Protein AF-A0A804JMV9-F1 (afdb_monomer)

InterPro domains:
  IPR009060 UBA-like superfamily [SSF46934] (1-31)
  IPR015940 Ubiquitin-associated domain [PS50030] (1-29)
  IPR039749 NEDD8 ultimate buster 1 [PTHR12948] (1-202)

Secondary structure (DSSP, 8-state):
----HHHHHHHHHHTTT-HHHHHHHHHHHHHHHHHHHHHHHHHHHHHHS-HHHHHHHHHHTTT-HHHHHHHHH-HHHHHHHHHHHHHHHHHHHHTT--HHHHHHHHHH-SSHHHHHHHHHHHTTS-------------------------------------HHHHHHHHHH--S-TTGGG---HHHHHHHHHHHHHHHHHHHTT-

Foldseek 3Di:
DPDDPVLLVVLCVVVVNDPPSSVVVSVVVVVVVVVVVVVVLVVVCVVPHDPVLLVVLCVVVVNPNVSSVVQVVDPVSSCVSVCLLVVLLVVVVVVVQDSVLLSVLVVVDVDSVSSVVSSVVVVPPDDDDDDDDDDDDDDDDDDDDDDPPDPCPCPPPPPDDDPVVVVVVVVVPPDDPCVVVPPPVVVVVVVVVVVVVVVVVVVVVD

Organism: Musa acuminata subsp. malaccensis (NCBI:txid214687)

pLDDT: mean 72.35, std 16.47, range [31.55, 94.81]

Sequence (206 aa):
MGYKENAAKRALRMTGQDVQPAVHFLVEEQARKILRKQENIQRQAEIFFDRDLAAQALRVNENEVKKALDLLTNPERNCALLDSSGADIEELVSLWYNRSSVVDAVRRSCNKDDALKLLAGANSEDSQHAIINQPKDDQGPSAALANEDKMDLGGEHKYERDEAVEDELAKELTGDPLADYDAEVMKEGEAIAKYLALLDSKANAT

Radius of gyration: 31.55 Å; Cα contacts (8 Å, |Δi|>4): 77; chains: 1; bounding box: 91×48×82 Å

Structure (mmCIF, N/CA/C/O backbone):
data_AF-A0A804JMV9-F1
#
_entry.id   AF-A0A804JMV9-F1
#
loop_
_atom_site.group_PDB
_atom_site.id
_atom_site.type_symbol
_atom_site.label_atom_id
_atom_site.label_alt_id
_atom_site.label_comp_id
_atom_site.label_asym_id
_atom_site.label_entity_id
_atom_site.label_seq_id
_atom_site.pdbx_PDB_ins_code
_atom_site.Cartn_x
_atom_site.Cartn_y
_atom_site.Cartn_z
_atom_site.occupancy
_atom_site.B_iso_or_equiv
_atom_site.auth_seq_id
_atom_site.auth_comp_id
_atom_site.auth_asym_id
_atom_site.auth_atom_id
_atom_site.pdbx_PDB_model_num
ATOM 1 N N . MET A 1 1 ? -29.627 11.603 16.725 1.00 66.44 1 MET A N 1
ATOM 2 C CA . MET A 1 1 ? -28.497 11.024 17.489 1.00 66.44 1 MET A CA 1
ATOM 3 C C . MET A 1 1 ? -27.950 9.715 16.903 1.00 66.44 1 MET A C 1
ATOM 5 O O . MET A 1 1 ? -26.781 9.440 17.113 1.00 66.44 1 MET A O 1
ATOM 9 N N . GLY A 1 2 ? -28.725 8.916 16.148 1.00 83.00 2 GLY A N 1
ATOM 10 C CA . GLY A 1 2 ? -28.171 7.827 15.312 1.00 83.00 2 GLY A 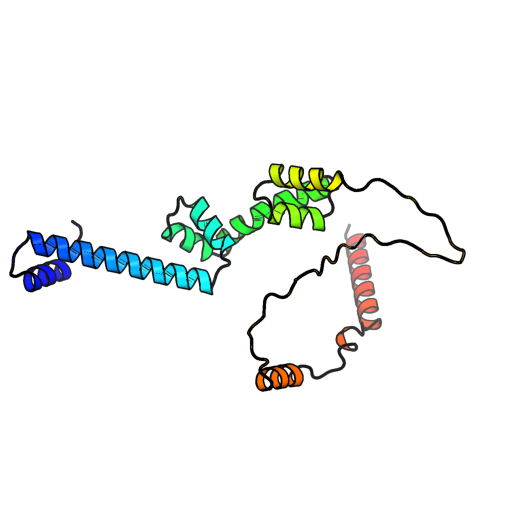CA 1
ATOM 11 C C . GLY A 1 2 ? -27.666 6.578 16.054 1.00 83.00 2 GLY A C 1
ATOM 12 O O . GLY A 1 2 ? -27.037 5.712 15.449 1.00 83.00 2 GLY A O 1
ATOM 13 N N . TYR A 1 3 ? -27.925 6.459 17.357 1.00 83.94 3 TYR A N 1
ATOM 14 C CA . TYR A 1 3 ? -27.495 5.313 18.158 1.00 83.94 3 TYR A CA 1
ATOM 15 C C . TYR A 1 3 ? -28.446 4.120 18.006 1.00 83.94 3 TYR A C 1
ATOM 17 O O . TYR A 1 3 ? -29.663 4.283 17.957 1.00 83.94 3 TYR A O 1
ATOM 25 N N . LYS A 1 4 ? -27.888 2.902 17.970 1.00 88.88 4 LYS A N 1
ATOM 26 C CA . LYS A 1 4 ? -28.669 1.654 17.936 1.00 88.88 4 LYS A CA 1
ATOM 27 C C . LYS A 1 4 ? -29.488 1.503 19.223 1.00 88.88 4 LYS A C 1
ATOM 29 O O . LYS A 1 4 ? -28.978 1.780 20.308 1.00 88.88 4 LYS A O 1
ATOM 34 N N . GLU A 1 5 ? -30.701 0.965 19.118 1.00 90.19 5 GLU A N 1
ATOM 35 C CA . GLU A 1 5 ? -31.624 0.797 20.253 1.00 90.19 5 GLU A CA 1
ATOM 36 C C . GLU A 1 5 ? -31.004 -0.009 21.410 1.00 90.19 5 GLU A C 1
ATOM 38 O O . GLU A 1 5 ? -31.118 0.360 22.578 1.00 90.19 5 GLU A O 1
ATOM 43 N N . ASN A 1 6 ? -30.243 -1.060 21.087 1.00 90.94 6 ASN A N 1
ATOM 44 C CA . ASN A 1 6 ? -29.544 -1.879 22.082 1.00 90.94 6 ASN A CA 1
ATOM 45 C C . ASN A 1 6 ? -28.464 -1.096 22.847 1.00 90.94 6 ASN A C 1
ATOM 47 O O . ASN A 1 6 ? -28.256 -1.333 24.037 1.00 90.94 6 ASN A O 1
ATOM 51 N N . ALA A 1 7 ? -27.794 -0.151 22.181 1.00 88.81 7 ALA A N 1
ATOM 52 C CA . ALA A 1 7 ? -26.793 0.704 22.811 1.00 88.81 7 ALA A CA 1
ATOM 53 C C . ALA A 1 7 ? -27.462 1.726 23.740 1.00 88.81 7 ALA A C 1
ATOM 55 O O . ALA A 1 7 ? -27.016 1.893 24.871 1.00 88.81 7 ALA A O 1
ATOM 56 N N . ALA A 1 8 ? -28.578 2.324 23.309 1.00 89.75 8 ALA A N 1
ATOM 57 C CA . ALA A 1 8 ? -29.365 3.247 24.126 1.00 89.75 8 ALA A CA 1
ATOM 58 C C . ALA A 1 8 ? -29.933 2.569 25.385 1.00 89.75 8 ALA A C 1
ATOM 60 O O . ALA A 1 8 ? -29.766 3.078 26.492 1.00 89.75 8 ALA A O 1
ATOM 61 N N . LYS A 1 9 ? -30.513 1.369 25.244 1.00 91.69 9 LYS A N 1
ATOM 62 C CA . LYS A 1 9 ? -31.007 0.574 26.383 1.00 91.69 9 LYS A CA 1
ATOM 63 C C . LYS A 1 9 ? -29.889 0.188 27.351 1.00 91.69 9 LYS A C 1
ATOM 65 O O . LYS A 1 9 ? -30.099 0.179 28.560 1.00 91.69 9 LYS A O 1
ATOM 70 N N . ARG A 1 10 ? -28.699 -0.154 26.845 1.00 91.88 10 ARG A N 1
ATOM 71 C CA . ARG A 1 10 ? -27.530 -0.445 27.689 1.00 91.88 10 ARG A CA 1
ATOM 72 C C . ARG A 1 10 ? -27.066 0.803 28.437 1.00 91.88 10 ARG A C 1
ATOM 74 O O . ARG A 1 10 ? -26.864 0.706 29.638 1.00 91.88 10 ARG A O 1
ATOM 81 N N . ALA A 1 11 ? -26.949 1.943 27.762 1.00 90.44 11 ALA A N 1
ATOM 82 C CA . ALA A 1 11 ? -26.525 3.196 28.379 1.00 90.44 11 ALA A CA 1
ATOM 83 C C . ALA A 1 11 ? -27.472 3.611 29.513 1.00 90.44 11 ALA A C 1
ATOM 85 O O . ALA A 1 11 ? -27.015 3.786 30.634 1.00 90.44 11 ALA A O 1
ATOM 86 N N . LEU A 1 12 ? -28.787 3.614 29.263 1.00 90.62 12 LEU A N 1
ATOM 87 C CA . LEU A 1 12 ? -29.795 3.931 30.282 1.00 90.62 12 LEU A CA 1
ATOM 88 C C . LEU A 1 12 ? -29.777 2.961 31.469 1.00 90.62 12 LEU A C 1
ATOM 90 O O . LEU A 1 12 ? -30.023 3.371 32.597 1.00 90.62 12 LEU A O 1
ATOM 94 N N . ARG A 1 13 ? -29.464 1.678 31.252 1.00 92.00 13 ARG A N 1
ATOM 95 C CA . ARG A 1 13 ? -29.280 0.728 32.363 1.00 92.00 13 ARG A CA 1
ATOM 96 C C . ARG A 1 13 ? -28.036 1.030 33.198 1.00 92.00 13 ARG A C 1
ATOM 98 O O . ARG A 1 13 ? -28.074 0.833 34.404 1.00 92.00 13 ARG A O 1
ATOM 105 N N . MET A 1 14 ? -26.959 1.500 32.572 1.00 86.19 14 MET A N 1
ATOM 106 C CA . MET A 1 14 ? -25.702 1.821 33.257 1.00 86.19 14 MET A CA 1
ATOM 107 C C . MET A 1 14 ? -25.754 3.165 33.994 1.00 86.19 14 MET A C 1
ATOM 109 O O . MET A 1 14 ? -25.008 3.358 34.946 1.00 86.19 14 MET A O 1
ATOM 113 N N . THR A 1 15 ? -26.629 4.079 33.574 1.00 88.88 15 THR A N 1
ATOM 114 C CA . THR A 1 15 ? -26.741 5.438 34.128 1.00 88.88 15 THR A CA 1
ATOM 115 C C . THR A 1 15 ? -27.969 5.643 35.011 1.00 88.88 15 THR A C 1
ATOM 117 O O . THR A 1 15 ? -28.320 6.776 35.318 1.00 88.88 15 THR A O 1
ATOM 120 N N . GLY A 1 16 ? -28.644 4.562 35.416 1.00 87.88 16 GLY A N 1
ATOM 121 C CA . GLY A 1 16 ? -29.793 4.643 36.323 1.00 87.88 16 GLY A CA 1
ATOM 122 C C . GLY A 1 16 ? -31.026 5.312 35.707 1.00 87.88 16 GLY A C 1
ATOM 123 O O . GLY A 1 16 ? -31.742 6.018 36.401 1.00 87.88 16 GLY A O 1
ATOM 124 N N . GLN A 1 17 ? -31.265 5.099 34.408 1.00 86.31 17 GLN A N 1
ATOM 125 C CA . GLN A 1 17 ? -32.342 5.697 33.601 1.00 86.31 17 GLN A CA 1
ATOM 126 C C . GLN A 1 17 ? -32.248 7.217 33.399 1.00 86.31 17 GLN A C 1
ATOM 128 O O . GLN A 1 17 ? -33.142 7.800 32.785 1.00 86.31 17 GLN A O 1
ATOM 133 N N . ASP A 1 18 ? -31.150 7.850 33.813 1.00 90.12 18 ASP A N 1
ATOM 134 C CA . ASP A 1 18 ? -30.894 9.253 33.508 1.00 90.12 18 ASP A CA 1
ATOM 135 C C . ASP A 1 18 ? -30.405 9.419 32.059 1.00 90.12 18 ASP A C 1
ATOM 137 O O . ASP A 1 18 ? -29.462 8.755 31.604 1.00 90.12 18 ASP A O 1
ATOM 141 N N . VAL A 1 19 ? -31.072 10.317 31.331 1.00 87.94 19 VAL A N 1
ATOM 142 C CA . VAL A 1 19 ? -30.856 10.601 29.911 1.00 87.94 19 VAL A CA 1
ATOM 143 C C . VAL A 1 19 ? -29.561 11.385 29.690 1.00 87.94 19 VAL A C 1
ATOM 145 O O . VAL A 1 19 ? -28.848 11.102 28.727 1.00 87.94 19 VAL A O 1
ATOM 148 N N . GLN A 1 20 ? -29.218 12.340 30.562 1.00 88.25 20 GLN A N 1
ATOM 149 C CA . GLN A 1 20 ? -28.035 13.190 30.367 1.00 88.25 20 GLN A CA 1
ATOM 150 C C . GLN A 1 20 ? -26.720 12.388 30.447 1.00 88.25 20 GLN A C 1
ATOM 152 O O . GLN A 1 20 ? -25.935 12.434 29.490 1.00 88.25 20 GLN A O 1
ATOM 157 N N . PRO A 1 21 ? -26.480 11.575 31.494 1.00 90.50 21 PRO A N 1
ATOM 158 C CA . PRO A 1 21 ? -25.293 10.732 31.570 1.00 90.50 21 PRO A CA 1
ATOM 159 C C . PRO A 1 21 ? -25.309 9.614 30.520 1.00 90.50 21 PRO A C 1
ATOM 161 O O . PRO A 1 21 ? -24.248 9.220 30.036 1.00 90.50 21 PRO A O 1
ATOM 164 N N . ALA A 1 22 ? -26.488 9.114 30.116 1.00 88.94 22 ALA A N 1
ATOM 165 C CA . ALA A 1 22 ? -26.593 8.090 29.070 1.00 88.94 22 ALA A CA 1
ATOM 166 C C . ALA A 1 22 ? -26.080 8.598 27.717 1.00 88.94 22 ALA A C 1
ATOM 168 O O . ALA A 1 22 ? -25.403 7.865 26.991 1.00 88.94 22 ALA A O 1
ATOM 169 N N . VAL A 1 23 ? -26.380 9.855 27.377 1.00 90.00 23 VAL A N 1
ATOM 170 C CA . VAL A 1 23 ? -25.872 10.490 26.155 1.00 90.00 23 VAL A CA 1
ATOM 171 C C . VAL A 1 23 ? -24.357 10.666 26.234 1.00 90.00 23 VAL A C 1
ATOM 173 O O . VAL A 1 23 ? -23.668 10.287 25.287 1.00 90.00 23 VAL A O 1
ATOM 176 N N . HIS A 1 24 ? -23.827 11.155 27.361 1.00 90.94 24 HIS A N 1
ATOM 177 C CA . HIS A 1 24 ? -22.380 11.297 27.558 1.00 90.94 24 HIS A CA 1
ATOM 178 C C . HIS A 1 24 ? -21.650 9.952 27.401 1.00 90.94 24 HIS A C 1
ATOM 180 O O . HIS A 1 24 ? -20.688 9.847 26.643 1.00 90.94 24 HIS A O 1
ATOM 186 N N . PHE A 1 25 ? -22.173 8.892 28.023 1.00 90.88 25 PHE A N 1
ATOM 187 C CA . PHE A 1 25 ? -21.633 7.535 27.923 1.00 90.88 25 PHE A CA 1
ATOM 188 C C . PHE A 1 25 ? -21.602 7.010 26.476 1.00 90.88 25 PHE A C 1
ATOM 190 O O . PHE A 1 25 ? -20.615 6.415 26.046 1.00 90.88 25 PHE A O 1
ATOM 197 N N . LEU A 1 26 ? -22.662 7.244 25.693 1.00 88.50 26 LEU A N 1
ATOM 198 C CA . LEU A 1 26 ? -22.726 6.818 24.289 1.00 88.50 26 LEU A CA 1
ATOM 199 C C . LEU A 1 26 ? -21.760 7.584 23.385 1.00 88.50 26 LEU A C 1
ATOM 201 O O . LEU A 1 26 ? -21.154 6.980 22.496 1.00 88.50 26 LEU A O 1
ATOM 205 N N . VAL A 1 27 ? -21.628 8.895 23.596 1.00 88.94 27 VAL A N 1
ATOM 206 C CA . VAL A 1 27 ? -20.669 9.740 22.872 1.00 88.94 27 VAL A CA 1
ATOM 207 C C . VAL A 1 27 ? -19.247 9.273 23.165 1.00 88.94 27 VAL A C 1
ATOM 209 O O . VAL A 1 27 ? -18.468 9.054 22.239 1.00 88.94 27 VAL A O 1
ATOM 212 N N . GLU A 1 28 ? -18.931 9.028 24.433 1.00 88.75 28 GLU A N 1
ATOM 213 C CA . GLU A 1 28 ? -17.613 8.567 24.854 1.00 88.75 28 GLU A CA 1
ATOM 214 C C . GLU A 1 28 ? -17.288 7.161 24.315 1.00 88.75 28 GLU A C 1
ATOM 216 O O . GLU A 1 28 ? -16.193 6.917 23.805 1.00 88.75 28 GLU A O 1
ATOM 221 N N . GLU A 1 29 ? -18.248 6.230 24.335 1.00 84.75 29 GLU A N 1
ATOM 222 C CA . GLU A 1 29 ? -18.056 4.884 23.780 1.00 84.75 29 GLU A CA 1
ATOM 223 C C . GLU A 1 29 ? -17.842 4.917 22.252 1.00 84.75 29 GLU A C 1
ATOM 225 O O . GLU A 1 29 ? -17.051 4.140 21.708 1.00 84.75 29 GLU A O 1
ATOM 230 N N . GLN A 1 30 ? -18.519 5.825 21.545 1.00 81.69 30 GLN A N 1
ATOM 231 C CA . GLN A 1 30 ? -18.310 6.054 20.113 1.00 81.69 30 GLN A CA 1
ATOM 232 C C . GLN A 1 30 ? -16.947 6.682 19.826 1.00 81.69 30 GLN A C 1
ATOM 234 O O . GLN A 1 30 ? -16.250 6.192 18.940 1.00 81.69 30 GLN A O 1
ATOM 239 N N . ALA A 1 31 ? -16.529 7.685 20.602 1.00 83.69 31 ALA A N 1
ATOM 240 C CA . ALA A 1 31 ? -15.210 8.298 20.479 1.00 83.69 31 ALA A CA 1
ATOM 241 C C . ALA A 1 31 ? -14.095 7.257 20.664 1.00 83.69 31 ALA A C 1
ATOM 243 O O . ALA A 1 31 ? -13.202 7.148 19.824 1.00 83.69 31 ALA A O 1
ATOM 244 N N . ARG A 1 32 ? -14.207 6.387 21.679 1.00 83.94 32 ARG A N 1
ATOM 245 C CA . ARG A 1 32 ? -13.265 5.271 21.883 1.00 83.94 32 ARG A CA 1
ATOM 246 C C . ARG A 1 32 ? -13.272 4.277 20.721 1.00 83.94 32 ARG A C 1
ATOM 248 O O . ARG A 1 32 ? -12.219 3.773 20.343 1.00 83.94 32 ARG A O 1
ATOM 255 N N . LYS A 1 33 ? -14.436 3.976 20.135 1.00 79.56 33 LYS A N 1
ATOM 256 C CA . LYS A 1 33 ? -14.525 3.098 18.952 1.00 79.56 33 LYS A CA 1
ATOM 257 C C . LYS A 1 33 ? -13.903 3.728 17.710 1.00 79.56 33 LYS A C 1
ATOM 259 O O . LYS A 1 33 ? -13.286 3.003 16.937 1.00 79.56 33 LYS A O 1
ATOM 264 N N . ILE A 1 34 ? -14.069 5.032 17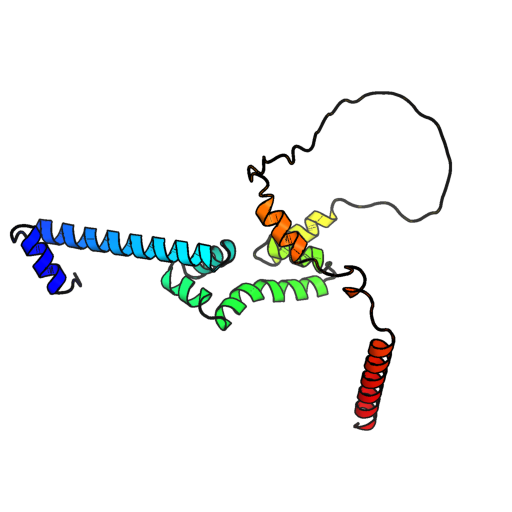.510 1.00 79.31 34 ILE A N 1
ATOM 265 C CA . ILE A 1 34 ? -13.454 5.768 16.400 1.00 79.31 34 ILE A CA 1
ATOM 266 C C . ILE A 1 34 ? -11.933 5.779 16.571 1.00 79.31 34 ILE A C 1
ATOM 268 O O . ILE A 1 34 ? -11.237 5.396 15.638 1.00 79.31 34 ILE A O 1
ATOM 272 N N . LEU A 1 35 ? -11.429 6.089 17.770 1.00 81.19 35 LEU A N 1
ATOM 273 C CA . LEU A 1 35 ? -9.994 6.066 18.076 1.00 81.19 35 LEU A CA 1
ATOM 274 C C . LEU A 1 35 ? -9.369 4.684 17.863 1.00 81.19 35 LEU A C 1
ATOM 276 O O . LEU A 1 35 ? -8.375 4.573 17.161 1.00 81.19 35 LEU A O 1
ATOM 280 N N . ARG A 1 36 ? -9.983 3.613 18.384 1.00 77.00 36 ARG A N 1
ATOM 281 C CA . ARG A 1 36 ? -9.474 2.242 18.181 1.00 77.00 36 ARG A CA 1
ATOM 282 C C . ARG A 1 36 ? -9.458 1.833 16.713 1.00 77.00 36 ARG A C 1
ATOM 284 O O . ARG A 1 36 ? -8.550 1.135 16.283 1.00 77.00 36 ARG A O 1
ATOM 291 N N . LYS A 1 37 ? -10.470 2.239 15.941 1.00 74.69 37 LYS A N 1
ATOM 292 C CA . LYS A 1 37 ? -10.485 2.001 14.492 1.00 74.69 37 LYS A CA 1
ATOM 293 C C . LYS A 1 37 ? -9.376 2.782 13.798 1.00 74.69 37 LYS A C 1
ATOM 295 O O . LYS A 1 37 ? -8.718 2.217 12.939 1.00 74.69 37 LYS A O 1
ATOM 300 N N . GLN A 1 38 ? -9.162 4.035 14.191 1.00 72.38 38 GLN A N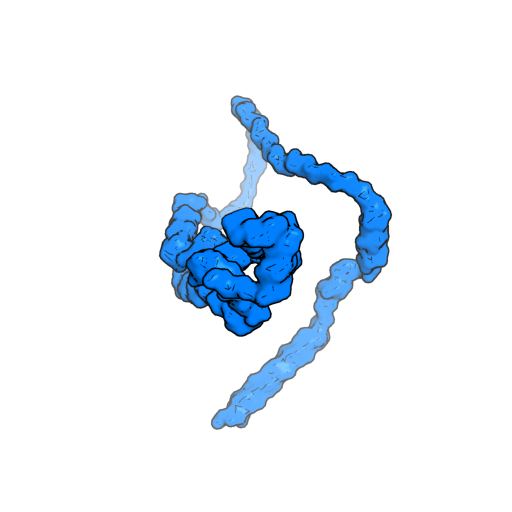 1
ATOM 301 C CA . GLN A 1 38 ? -8.099 4.874 13.653 1.00 72.38 38 GLN A CA 1
ATOM 302 C C . GLN A 1 38 ? -6.717 4.278 13.932 1.00 72.38 38 GLN A C 1
ATOM 304 O O . GLN A 1 38 ? -5.918 4.154 13.015 1.00 72.38 38 GLN A O 1
ATOM 309 N N . GLU A 1 39 ? -6.468 3.851 15.168 1.00 79.44 39 GLU A N 1
ATOM 310 C CA . GLU A 1 39 ? -5.209 3.227 15.578 1.00 79.44 39 GLU A CA 1
ATOM 311 C C . GLU A 1 39 ? -4.971 1.899 14.848 1.00 79.44 39 GLU A C 1
ATOM 313 O O . GLU A 1 39 ? -3.879 1.655 14.352 1.00 79.44 39 GLU A O 1
ATOM 318 N N . ASN A 1 40 ? -5.993 1.047 14.723 1.00 72.50 40 ASN A N 1
ATOM 319 C CA . ASN A 1 40 ? -5.846 -0.238 14.039 1.00 72.50 40 ASN A CA 1
ATOM 320 C C . ASN A 1 40 ? -5.586 -0.060 12.534 1.00 72.50 40 ASN A C 1
ATOM 322 O O . ASN A 1 40 ? -4.822 -0.817 11.949 1.00 72.50 40 ASN A O 1
ATOM 326 N N . ILE A 1 41 ? -6.191 0.964 11.922 1.00 68.81 41 ILE A N 1
ATOM 327 C CA . ILE A 1 41 ? -5.939 1.327 10.522 1.00 68.81 41 ILE A CA 1
ATOM 328 C C . ILE A 1 41 ? -4.542 1.925 10.359 1.00 68.81 41 ILE A C 1
ATOM 330 O O . ILE A 1 41 ? -3.862 1.571 9.409 1.00 68.81 41 ILE A O 1
ATOM 334 N N . GLN A 1 42 ? -4.091 2.789 11.273 1.00 70.12 42 GLN A N 1
ATOM 335 C CA . GLN A 1 42 ? -2.718 3.305 11.260 1.00 70.12 42 GLN A CA 1
ATOM 336 C C . GLN A 1 42 ? -1.704 2.172 11.382 1.00 70.12 42 GLN A C 1
ATOM 338 O O . GLN A 1 42 ? -0.799 2.106 10.564 1.00 70.12 42 GLN A O 1
ATOM 343 N N . ARG A 1 43 ? -1.915 1.227 12.306 1.00 71.75 43 ARG A N 1
ATOM 344 C CA . ARG A 1 43 ? -1.074 0.029 12.418 1.00 71.75 43 ARG A CA 1
ATOM 345 C C . ARG A 1 43 ? -1.113 -0.814 11.146 1.00 71.75 43 ARG A C 1
ATOM 347 O O . ARG A 1 43 ? -0.079 -1.273 10.694 1.00 71.75 43 ARG A O 1
ATOM 354 N N . GLN A 1 44 ? -2.285 -1.023 10.546 1.00 64.44 44 GLN A N 1
ATOM 355 C CA . GLN A 1 44 ? -2.388 -1.763 9.283 1.00 64.44 44 GLN A CA 1
ATOM 356 C C . GLN A 1 44 ? -1.692 -1.042 8.124 1.00 64.44 44 GLN A C 1
ATOM 358 O O . GLN A 1 44 ? -1.049 -1.702 7.317 1.00 64.44 44 GLN A O 1
ATOM 363 N N . ALA A 1 45 ? -1.784 0.287 8.059 1.00 61.03 45 ALA A N 1
ATOM 364 C CA . ALA A 1 45 ? -1.079 1.095 7.074 1.00 61.03 45 ALA A CA 1
ATOM 365 C C . ALA A 1 45 ? 0.437 1.046 7.298 1.00 61.03 45 ALA A C 1
ATOM 367 O O . ALA A 1 45 ? 1.153 0.801 6.343 1.00 61.03 45 ALA A O 1
ATOM 368 N N . GLU A 1 46 ? 0.911 1.175 8.540 1.00 63.44 46 GLU A N 1
ATOM 369 C CA . GLU A 1 46 ? 2.331 1.026 8.894 1.00 63.44 46 GLU A CA 1
ATOM 370 C C . GLU A 1 46 ? 2.886 -0.366 8.567 1.00 63.44 46 GLU A C 1
ATOM 372 O O . GLU A 1 46 ? 4.069 -0.491 8.274 1.00 63.44 46 GLU A O 1
ATOM 377 N N . ILE A 1 47 ? 2.051 -1.410 8.614 1.00 65.12 47 ILE A N 1
ATOM 378 C CA . ILE A 1 47 ? 2.471 -2.790 8.331 1.00 65.12 47 ILE A CA 1
ATOM 379 C C . ILE A 1 47 ? 2.459 -3.107 6.825 1.00 65.12 47 ILE A C 1
ATOM 381 O O . ILE A 1 47 ? 3.267 -3.919 6.384 1.00 65.12 47 ILE A O 1
ATOM 385 N N . PHE A 1 48 ? 1.552 -2.519 6.035 1.00 62.78 48 PHE A N 1
ATOM 386 C CA . PHE A 1 48 ? 1.336 -2.917 4.632 1.00 62.78 48 PHE A CA 1
ATOM 387 C C . PHE A 1 48 ? 1.705 -1.867 3.578 1.00 62.78 48 PHE A C 1
ATOM 389 O O . PHE A 1 48 ? 1.842 -2.232 2.412 1.00 62.78 48 PHE A O 1
ATOM 396 N N . PHE A 1 49 ? 1.845 -0.590 3.940 1.00 66.31 49 PHE A N 1
ATOM 397 C CA . PHE A 1 49 ? 2.093 0.492 2.987 1.00 66.31 49 PHE A CA 1
ATOM 398 C C . PHE A 1 49 ? 3.207 1.421 3.471 1.00 66.31 49 PHE A C 1
ATOM 400 O O . PHE A 1 49 ? 3.264 1.789 4.644 1.00 66.31 49 PHE A O 1
ATOM 407 N N . ASP A 1 50 ? 4.062 1.857 2.546 1.00 72.00 50 ASP A N 1
ATOM 408 C CA . ASP A 1 50 ? 5.104 2.833 2.855 1.00 72.00 50 ASP A CA 1
ATOM 409 C C . ASP A 1 50 ? 4.499 4.109 3.447 1.00 72.00 50 ASP A C 1
ATOM 411 O O . ASP A 1 50 ? 3.478 4.633 2.981 1.00 72.00 50 ASP A O 1
ATOM 415 N N . ARG A 1 51 ? 5.155 4.635 4.484 1.00 69.31 51 ARG A N 1
ATOM 416 C CA . ARG A 1 51 ? 4.697 5.810 5.239 1.00 69.31 51 ARG A CA 1
ATOM 417 C C . ARG A 1 51 ? 4.413 7.010 4.334 1.00 69.31 51 ARG A C 1
ATOM 419 O O . ARG A 1 51 ? 3.443 7.736 4.557 1.00 69.31 51 ARG A O 1
ATOM 426 N N . ASP A 1 52 ? 5.236 7.195 3.309 1.00 70.00 52 ASP A N 1
ATOM 427 C CA . ASP A 1 52 ? 5.126 8.305 2.366 1.00 70.00 52 ASP A CA 1
ATOM 428 C C . ASP A 1 52 ? 3.934 8.133 1.419 1.00 70.00 52 ASP A C 1
ATOM 430 O O . ASP A 1 52 ? 3.191 9.086 1.178 1.00 70.00 52 ASP A O 1
ATOM 434 N N . LEU A 1 53 ? 3.669 6.900 0.978 1.00 73.62 53 LEU A N 1
ATOM 435 C CA . LEU A 1 53 ? 2.507 6.559 0.159 1.00 73.62 53 LEU A CA 1
ATOM 436 C C . LEU A 1 53 ? 1.201 6.760 0.944 1.00 73.62 53 LEU A C 1
ATOM 438 O O . LEU A 1 53 ? 0.239 7.351 0.446 1.00 73.62 53 LEU A O 1
ATOM 442 N N . ALA A 1 54 ? 1.182 6.348 2.214 1.00 73.75 54 ALA A N 1
ATOM 443 C CA . ALA A 1 54 ? 0.047 6.573 3.105 1.00 73.75 54 ALA A CA 1
ATOM 444 C C . ALA A 1 54 ? -0.188 8.073 3.374 1.00 73.75 54 ALA A C 1
ATOM 446 O O . ALA A 1 54 ? -1.331 8.543 3.371 1.00 73.75 54 ALA A O 1
ATOM 447 N N . ALA A 1 55 ? 0.885 8.845 3.565 1.00 73.06 55 ALA A N 1
ATOM 448 C CA . ALA A 1 55 ? 0.811 10.292 3.750 1.00 73.06 55 ALA A CA 1
ATOM 449 C C . ALA A 1 55 ? 0.297 11.010 2.492 1.00 73.06 55 ALA A C 1
ATOM 451 O O . ALA A 1 55 ? -0.529 11.921 2.592 1.00 73.06 55 ALA A O 1
ATOM 452 N N . GLN A 1 56 ? 0.733 10.582 1.306 1.00 70.12 56 GLN A N 1
ATOM 453 C CA . GLN A 1 56 ? 0.264 11.119 0.032 1.00 70.12 56 GLN A CA 1
ATOM 454 C C . GLN A 1 56 ? -1.225 10.817 -0.184 1.00 70.12 56 GLN A C 1
ATOM 456 O O . GLN A 1 56 ? -1.996 11.729 -0.487 1.00 70.12 56 GLN A O 1
ATOM 461 N N . ALA A 1 57 ? -1.665 9.582 0.079 1.00 74.25 57 ALA A N 1
ATOM 462 C CA . ALA A 1 57 ? -3.072 9.199 -0.017 1.00 74.25 57 ALA A CA 1
ATOM 463 C C . ALA A 1 57 ? -3.970 10.018 0.931 1.00 74.25 57 ALA A C 1
ATOM 465 O O . ALA A 1 57 ? -5.066 10.431 0.550 1.00 74.25 57 ALA A O 1
ATOM 466 N N . LEU A 1 58 ? -3.514 10.314 2.152 1.00 77.62 58 LEU A N 1
ATOM 467 C CA . LEU A 1 58 ? -4.255 11.166 3.091 1.00 77.62 58 LEU A CA 1
ATOM 468 C C . LEU A 1 58 ? -4.333 12.624 2.628 1.00 77.62 58 LEU A C 1
ATOM 470 O O . LEU A 1 58 ? -5.392 13.241 2.749 1.00 77.62 58 LEU A O 1
ATOM 474 N N . ARG A 1 59 ? -3.250 13.161 2.056 1.00 76.81 59 ARG A N 1
ATOM 475 C CA . ARG A 1 59 ? -3.214 14.526 1.509 1.00 76.81 59 ARG A CA 1
ATOM 476 C C . ARG A 1 59 ? -4.169 14.708 0.334 1.00 76.81 59 ARG A C 1
ATOM 478 O O . ARG A 1 59 ? -4.871 15.712 0.284 1.00 76.81 59 ARG A O 1
ATOM 485 N N . VAL A 1 60 ? -4.227 13.730 -0.568 1.00 78.38 60 VAL A N 1
ATOM 486 C CA . VAL A 1 60 ? -5.121 13.752 -1.739 1.00 78.38 60 VAL A CA 1
ATOM 487 C C . VAL A 1 60 ? -6.598 13.691 -1.330 1.00 78.38 60 VAL A C 1
ATOM 489 O O . VAL A 1 60 ? -7.450 14.231 -2.026 1.00 78.38 60 VAL A O 1
ATOM 492 N N . ASN A 1 61 ? -6.913 13.079 -0.186 1.00 77.31 61 ASN A N 1
ATOM 493 C CA . ASN A 1 61 ? -8.292 12.861 0.261 1.00 77.31 61 ASN A CA 1
ATOM 494 C C . ASN A 1 61 ? -8.709 13.756 1.425 1.00 77.31 61 ASN A C 1
ATOM 496 O O . ASN A 1 61 ? -9.575 13.360 2.198 1.00 77.31 61 ASN A O 1
ATOM 500 N N . GLU A 1 62 ? -8.096 14.931 1.585 1.00 81.56 62 GLU A N 1
ATOM 501 C CA . GLU A 1 62 ? -8.470 15.899 2.630 1.00 81.56 62 GLU A CA 1
ATOM 502 C C . GLU A 1 62 ? -8.467 15.287 4.050 1.00 81.56 62 GLU A C 1
ATOM 504 O O . GLU A 1 62 ? -9.295 15.609 4.901 1.00 81.56 62 GLU A O 1
ATOM 509 N N . ASN A 1 63 ? -7.528 14.372 4.318 1.00 77.44 63 ASN A N 1
ATOM 510 C CA . ASN A 1 63 ? -7.440 13.569 5.544 1.00 77.44 63 ASN A CA 1
ATOM 511 C C . ASN A 1 63 ? -8.645 12.640 5.811 1.00 77.44 63 ASN A C 1
ATOM 513 O O . ASN A 1 63 ? -8.809 12.126 6.923 1.00 77.44 63 ASN A O 1
ATOM 517 N N . GLU A 1 64 ? -9.470 12.342 4.805 1.00 81.25 64 GLU A N 1
ATOM 518 C CA . GLU A 1 64 ? -10.488 11.298 4.885 1.00 81.25 64 GLU A CA 1
ATOM 519 C C . GLU A 1 64 ? -9.864 9.901 4.783 1.00 81.25 64 GLU A C 1
ATOM 521 O O . GLU A 1 64 ? -9.749 9.291 3.718 1.00 81.25 64 GLU A O 1
ATOM 526 N N . VAL A 1 65 ? -9.540 9.348 5.949 1.00 75.56 65 VAL A N 1
ATOM 527 C CA . VAL A 1 65 ? -8.866 8.050 6.118 1.00 75.56 65 VAL A CA 1
ATOM 528 C C . VAL A 1 65 ? -9.543 6.908 5.353 1.00 75.56 65 VAL A C 1
ATOM 530 O O . VAL A 1 65 ? -8.867 6.050 4.799 1.00 75.56 65 VAL A O 1
ATOM 533 N N . LYS A 1 66 ? -10.880 6.890 5.280 1.00 80.19 66 LYS A N 1
ATOM 534 C CA . LYS A 1 66 ? -11.618 5.827 4.574 1.00 80.19 66 LYS A CA 1
ATOM 535 C C . LYS A 1 66 ? -11.387 5.853 3.065 1.00 80.19 66 LYS A C 1
ATOM 537 O O . LYS A 1 66 ? -11.245 4.792 2.471 1.00 80.19 66 LYS A O 1
ATOM 542 N N . LYS A 1 67 ? -11.364 7.045 2.464 1.00 80.56 67 LYS A N 1
ATOM 543 C CA . LYS A 1 67 ? -11.117 7.217 1.028 1.00 80.56 67 LYS A CA 1
ATOM 544 C C . LYS A 1 67 ? -9.647 6.961 0.703 1.00 80.56 67 LYS A C 1
ATOM 546 O O . LYS A 1 67 ? -9.360 6.260 -0.257 1.00 80.56 67 LYS A O 1
ATOM 551 N N . ALA A 1 68 ? -8.734 7.440 1.553 1.00 77.38 68 ALA A N 1
ATOM 552 C CA . ALA A 1 68 ? -7.304 7.160 1.427 1.00 77.38 68 ALA A CA 1
ATOM 553 C C . ALA A 1 68 ? -7.003 5.652 1.486 1.00 77.38 68 ALA A C 1
ATOM 555 O O . ALA A 1 68 ? -6.248 5.139 0.667 1.00 77.38 68 ALA A O 1
ATOM 556 N N . LEU A 1 69 ? -7.646 4.925 2.406 1.00 76.31 69 LEU A N 1
ATOM 557 C CA . LEU A 1 69 ? -7.495 3.475 2.517 1.00 76.31 69 LEU A CA 1
ATOM 558 C C . LEU A 1 69 ? -8.094 2.736 1.314 1.00 76.31 69 LEU A C 1
ATOM 560 O O . LEU A 1 69 ? -7.475 1.801 0.817 1.00 76.31 69 LEU A O 1
ATOM 564 N N . ASP A 1 70 ? -9.263 3.161 0.822 1.00 80.50 70 ASP A N 1
ATOM 565 C CA . ASP A 1 70 ? -9.856 2.604 -0.402 1.00 80.50 70 ASP A CA 1
ATOM 566 C C . ASP A 1 70 ? -8.921 2.817 -1.607 1.00 80.50 70 ASP A C 1
ATOM 568 O O . ASP A 1 70 ? -8.730 1.918 -2.416 1.00 80.50 70 ASP A O 1
ATOM 572 N N . LEU A 1 71 ? -8.244 3.962 -1.700 1.00 75.00 71 LEU A N 1
ATOM 573 C CA . LEU A 1 71 ? -7.254 4.221 -2.752 1.00 75.00 71 LEU A CA 1
ATOM 574 C C . LEU A 1 71 ? -5.996 3.351 -2.639 1.00 75.00 71 LEU A C 1
ATOM 576 O O . LEU A 1 71 ? -5.544 2.834 -3.655 1.00 75.00 71 LEU A O 1
ATOM 580 N N . LEU A 1 72 ? -5.473 3.140 -1.429 1.00 73.50 72 LEU A N 1
ATOM 581 C CA . LEU A 1 72 ? -4.307 2.279 -1.177 1.00 73.50 72 LEU A CA 1
ATOM 582 C C . LEU A 1 72 ? -4.610 0.788 -1.409 1.00 73.50 72 LEU A C 1
ATOM 584 O O . LEU A 1 72 ? -3.749 0.037 -1.859 1.00 73.50 72 LEU A O 1
ATOM 588 N N . THR A 1 73 ? -5.844 0.362 -1.125 1.00 75.50 73 THR A N 1
ATOM 589 C CA . THR A 1 73 ? -6.277 -1.045 -1.218 1.00 75.50 73 THR A CA 1
ATOM 590 C C . THR A 1 73 ? -6.603 -1.470 -2.656 1.00 75.50 73 THR A C 1
ATOM 592 O O . THR A 1 73 ? -6.578 -2.659 -2.967 1.00 75.50 73 THR A O 1
ATOM 595 N N . ASN A 1 74 ? -6.897 -0.521 -3.552 1.00 73.81 74 ASN A N 1
ATOM 596 C CA . ASN A 1 74 ? -7.215 -0.804 -4.952 1.00 73.81 74 ASN A CA 1
ATOM 597 C C . ASN A 1 74 ? -5.957 -0.673 -5.839 1.00 73.81 74 ASN A C 1
ATOM 599 O O . ASN A 1 74 ? -5.468 0.445 -6.013 1.00 73.81 74 ASN A O 1
ATOM 603 N N . PRO A 1 75 ? -5.460 -1.756 -6.471 1.00 61.75 75 PRO A N 1
ATOM 604 C CA . PRO A 1 75 ? -4.198 -1.735 -7.222 1.00 61.75 75 PRO A CA 1
ATOM 605 C C . PRO A 1 75 ? -4.213 -0.759 -8.409 1.00 61.75 75 PRO A C 1
ATOM 607 O O . PRO A 1 75 ? -3.241 -0.043 -8.621 1.00 61.75 75 PRO A O 1
ATOM 610 N N . GLU A 1 76 ? -5.338 -0.638 -9.123 1.00 56.06 76 GLU A N 1
ATOM 611 C CA . GLU A 1 76 ? -5.478 0.297 -10.254 1.00 56.06 76 GLU A CA 1
ATOM 612 C C . GLU A 1 76 ? -5.414 1.773 -9.833 1.00 56.06 76 GLU A C 1
ATOM 614 O O . GLU A 1 76 ? -4.954 2.624 -10.589 1.00 56.06 76 GLU A O 1
ATOM 619 N N . ARG A 1 77 ? -5.872 2.098 -8.617 1.00 57.94 77 ARG A N 1
ATOM 620 C CA . ARG A 1 77 ? -5.846 3.474 -8.100 1.00 57.94 77 ARG A CA 1
ATOM 621 C C . ARG A 1 77 ? -4.527 3.809 -7.407 1.00 57.94 77 ARG A C 1
ATOM 623 O O . ARG A 1 77 ? -4.139 4.973 -7.380 1.00 57.94 77 ARG A O 1
ATOM 630 N N . ASN A 1 78 ? -3.839 2.792 -6.894 1.00 54.97 78 ASN A N 1
ATOM 631 C CA . ASN A 1 78 ? -2.492 2.898 -6.352 1.00 54.97 78 ASN A CA 1
ATOM 632 C C . ASN A 1 78 ? -1.476 3.240 -7.467 1.00 54.97 78 ASN A C 1
ATOM 634 O O . ASN A 1 78 ? -0.618 4.097 -7.268 1.00 54.97 78 ASN A O 1
ATOM 638 N N . CYS A 1 79 ? -1.661 2.702 -8.684 1.00 50.41 79 CYS A N 1
ATOM 639 C CA . CYS A 1 79 ? -0.883 3.095 -9.871 1.00 50.41 79 CYS A CA 1
ATOM 640 C C . CYS A 1 79 ? -0.939 4.603 -10.155 1.00 50.41 79 CYS A C 1
ATOM 642 O O . CYS A 1 79 ? 0.102 5.211 -10.342 1.00 50.41 79 CYS A O 1
ATOM 644 N N . ALA A 1 80 ? -2.100 5.261 -10.068 1.00 55.44 80 ALA A N 1
ATOM 645 C CA . ALA A 1 80 ? -2.193 6.708 -10.318 1.00 55.44 80 ALA A CA 1
ATOM 646 C C . ALA A 1 80 ? -1.396 7.581 -9.318 1.00 55.44 80 ALA A C 1
ATOM 648 O O . ALA A 1 80 ? -1.075 8.726 -9.633 1.00 55.44 80 ALA A O 1
ATOM 649 N N . LEU A 1 81 ? -1.074 7.057 -8.127 1.00 55.81 81 LEU A N 1
ATOM 650 C CA . LEU A 1 81 ? -0.211 7.718 -7.136 1.00 55.81 81 LEU A CA 1
ATOM 651 C C . LEU A 1 81 ? 1.282 7.448 -7.388 1.00 55.81 81 LEU A C 1
ATOM 653 O O . LEU A 1 81 ? 2.112 8.307 -7.098 1.00 55.81 81 LEU A O 1
ATOM 657 N N . LEU A 1 82 ? 1.617 6.281 -7.944 1.00 54.59 82 LEU A N 1
ATOM 658 C CA . LEU A 1 82 ? 2.974 5.906 -8.360 1.00 54.59 82 LEU A CA 1
ATOM 659 C C . LEU A 1 82 ? 3.369 6.542 -9.711 1.00 54.59 82 LEU A C 1
ATOM 661 O O . LEU A 1 82 ? 4.517 6.946 -9.894 1.00 54.59 82 LEU A O 1
ATOM 665 N N . ASP A 1 83 ? 2.414 6.693 -10.630 1.00 49.69 83 ASP A N 1
ATOM 666 C CA . ASP A 1 83 ? 2.641 7.058 -12.034 1.00 49.69 83 ASP A CA 1
ATOM 667 C C . ASP A 1 83 ? 2.705 8.571 -12.289 1.00 49.69 83 ASP A C 1
ATOM 669 O O . ASP A 1 83 ? 3.271 8.988 -13.301 1.00 49.69 83 ASP A O 1
ATOM 673 N N . SER A 1 84 ? 2.210 9.424 -11.378 1.00 51.62 84 SER A N 1
ATOM 674 C CA . SER A 1 84 ? 2.389 10.883 -11.513 1.00 51.62 84 SER A CA 1
ATOM 675 C C . SER A 1 84 ? 3.868 11.292 -11.483 1.00 51.62 84 SER A C 1
ATOM 677 O O . SER A 1 84 ? 4.227 12.343 -11.992 1.00 51.62 84 SER A O 1
ATOM 679 N N . SER A 1 85 ? 4.727 10.441 -10.918 1.00 53.44 85 SER A N 1
ATOM 680 C CA . SER A 1 85 ? 6.186 10.565 -10.964 1.00 53.44 85 SER A CA 1
ATOM 681 C C . SER A 1 85 ? 6.764 10.084 -12.307 1.00 53.44 85 SER A C 1
ATOM 683 O O . SER A 1 85 ? 7.679 10.698 -12.849 1.00 53.44 85 SER A O 1
ATOM 685 N N . GLY A 1 86 ? 6.203 9.022 -12.899 1.00 54.66 86 GLY A N 1
ATOM 686 C CA . GLY A 1 86 ? 6.706 8.398 -14.131 1.00 54.66 86 GLY A CA 1
ATOM 687 C C . GLY A 1 86 ? 6.623 9.289 -15.374 1.00 54.66 86 GLY A C 1
ATOM 688 O O . GLY A 1 86 ? 7.583 9.353 -16.143 1.00 54.66 86 GLY A O 1
ATOM 689 N N . ALA A 1 87 ? 5.511 10.012 -15.547 1.00 55.03 87 ALA A N 1
ATOM 690 C CA . ALA A 1 87 ? 5.311 10.909 -16.690 1.00 55.03 87 ALA A CA 1
ATOM 691 C C . ALA A 1 87 ? 6.280 12.108 -16.680 1.00 55.03 87 ALA A C 1
ATOM 693 O O . ALA A 1 87 ? 6.837 12.464 -17.719 1.00 55.03 87 ALA A O 1
ATOM 694 N N . ASP A 1 88 ? 6.549 12.673 -15.500 1.00 67.00 88 ASP A N 1
ATOM 695 C CA . ASP A 1 88 ? 7.515 13.762 -15.333 1.00 67.00 88 ASP A CA 1
ATOM 696 C C . ASP A 1 88 ? 8.956 13.279 -15.576 1.00 67.00 88 ASP A C 1
ATOM 698 O O . ASP A 1 88 ? 9.773 14.010 -16.138 1.00 67.00 88 ASP A O 1
ATOM 702 N N . ILE A 1 89 ? 9.269 12.026 -15.217 1.00 73.19 89 ILE A N 1
ATOM 703 C CA . ILE A 1 89 ? 10.596 11.434 -15.437 1.00 73.19 89 ILE A CA 1
ATOM 704 C C . ILE A 1 89 ? 10.903 11.289 -16.933 1.00 73.19 89 ILE A C 1
ATOM 706 O O . ILE A 1 89 ? 11.988 11.674 -17.369 1.00 73.19 89 ILE A O 1
ATOM 710 N N . GLU A 1 90 ? 9.986 10.744 -17.734 1.00 80.69 90 GLU A N 1
ATOM 711 C CA . GLU A 1 90 ? 10.237 10.532 -19.170 1.00 80.69 90 GLU A CA 1
ATOM 712 C C . GLU A 1 90 ? 10.353 11.846 -19.952 1.00 80.69 90 GLU A C 1
ATOM 714 O O . GLU A 1 90 ? 11.187 11.970 -20.858 1.00 80.69 90 GLU A O 1
ATOM 719 N N . GLU A 1 91 ? 9.576 12.859 -19.569 1.00 79.50 91 GLU A N 1
ATOM 720 C CA . GLU A 1 91 ? 9.657 14.182 -20.178 1.00 79.50 91 GLU A CA 1
ATOM 721 C C . GLU A 1 91 ? 10.987 14.880 -19.847 1.00 79.50 91 GLU A C 1
ATOM 723 O O . GLU A 1 91 ? 11.629 15.452 -20.729 1.00 79.50 91 GLU A O 1
ATOM 728 N N . LEU A 1 92 ? 11.468 14.774 -18.604 1.00 77.38 92 LEU A N 1
ATOM 729 C CA . LEU A 1 92 ? 12.760 15.331 -18.185 1.00 77.38 92 LEU A CA 1
ATOM 730 C C . LEU A 1 92 ? 13.951 14.603 -18.822 1.00 77.38 92 LEU A C 1
ATOM 732 O O . LEU A 1 92 ? 14.929 15.240 -19.215 1.00 77.38 92 LEU A O 1
ATOM 736 N N . VAL A 1 93 ? 13.862 13.284 -18.997 1.00 81.69 93 VAL A N 1
ATOM 737 C CA . VAL A 1 93 ? 14.868 12.507 -19.739 1.00 81.69 93 VAL A CA 1
ATOM 738 C C . VAL A 1 93 ? 14.901 12.914 -21.216 1.00 81.69 93 VAL A C 1
ATOM 740 O O . VAL A 1 93 ? 15.980 13.027 -21.799 1.00 81.69 93 VAL A O 1
ATOM 743 N N . SER A 1 94 ? 13.744 13.227 -21.808 1.00 84.88 94 SER A N 1
ATOM 744 C CA . SER A 1 94 ? 13.650 13.773 -23.172 1.00 84.88 94 SER A CA 1
ATOM 745 C C . SER A 1 94 ? 14.253 15.181 -23.290 1.00 84.88 94 SER A C 1
ATOM 747 O O . SER A 1 94 ? 14.750 15.561 -24.350 1.00 84.88 94 SER A O 1
ATOM 749 N N . LEU A 1 95 ? 14.273 15.939 -22.189 1.00 80.31 95 LEU A N 1
ATOM 750 C CA . LEU A 1 95 ? 14.949 17.234 -22.049 1.00 80.31 95 LEU A CA 1
ATOM 751 C C . LEU A 1 95 ? 16.450 17.108 -21.718 1.00 80.31 95 LEU A C 1
ATOM 753 O O . LEU A 1 95 ? 17.061 18.087 -21.298 1.00 80.31 95 LEU A O 1
ATOM 757 N N . TRP A 1 96 ? 17.055 15.940 -21.972 1.00 78.25 96 TRP A N 1
ATOM 758 C CA . TRP A 1 96 ? 18.490 15.649 -21.825 1.00 78.25 96 TRP A CA 1
ATOM 759 C C . TRP A 1 96 ? 19.003 15.524 -20.383 1.00 78.25 96 TRP A C 1
ATOM 761 O O . TRP A 1 96 ? 20.215 15.439 -20.170 1.00 78.25 96 TRP A O 1
ATOM 771 N N . TYR A 1 97 ? 18.123 15.453 -19.383 1.00 82.06 97 TYR A N 1
ATOM 772 C CA . TYR A 1 97 ? 18.548 15.172 -18.014 1.00 82.06 97 TYR A CA 1
ATOM 773 C C . TYR A 1 97 ? 18.820 13.675 -17.817 1.00 82.06 97 TYR A C 1
ATOM 775 O O . TYR A 1 97 ? 18.109 12.808 -18.328 1.00 82.06 97 TYR A O 1
ATOM 783 N N . ASN A 1 98 ? 19.866 13.347 -17.054 1.00 86.75 98 ASN A N 1
ATOM 784 C CA . ASN A 1 98 ? 20.225 11.956 -16.788 1.00 86.75 98 ASN A CA 1
ATOM 785 C C . ASN A 1 98 ? 19.118 11.269 -15.976 1.00 86.75 98 ASN A C 1
ATOM 787 O O . ASN A 1 98 ? 18.768 11.744 -14.897 1.00 86.75 98 ASN A O 1
ATOM 791 N N . ARG A 1 99 ? 18.605 10.131 -16.463 1.00 81.62 99 ARG A N 1
ATOM 792 C CA . ARG A 1 99 ? 17.490 9.401 -15.837 1.00 81.62 99 ARG A CA 1
ATOM 793 C C . ARG A 1 99 ? 17.711 9.120 -14.353 1.00 81.62 99 ARG A C 1
ATOM 795 O O . ARG A 1 99 ? 16.766 9.248 -13.587 1.00 81.62 99 ARG A O 1
ATOM 802 N N . SER A 1 100 ? 18.935 8.802 -13.932 1.00 81.81 100 SER A N 1
ATOM 803 C CA . SER A 1 100 ? 19.245 8.573 -12.515 1.00 81.81 100 SER A CA 1
ATOM 804 C C . SER A 1 100 ? 19.066 9.846 -11.684 1.00 81.81 100 SER A C 1
ATOM 806 O O . SER A 1 100 ? 18.410 9.826 -10.649 1.00 81.81 100 SER A O 1
ATOM 808 N N . SER A 1 101 ? 19.559 10.977 -12.190 1.00 79.25 101 SER A N 1
ATOM 809 C CA . SER A 1 101 ? 19.420 12.285 -11.541 1.00 79.25 101 SER A CA 1
ATOM 810 C C . SER A 1 101 ? 17.962 12.760 -11.517 1.00 79.25 101 SER A C 1
ATOM 812 O O . SER A 1 101 ? 17.488 13.267 -10.505 1.00 79.25 101 SER A O 1
ATOM 814 N N . VAL A 1 102 ? 17.223 12.530 -12.606 1.00 81.38 102 VAL A N 1
ATOM 815 C CA . VAL A 1 102 ? 15.795 12.855 -12.727 1.00 81.38 102 VAL A CA 1
ATOM 816 C C . VAL A 1 102 ? 14.964 12.050 -11.740 1.00 81.38 102 VAL A C 1
ATOM 818 O O . VAL A 1 102 ? 14.152 12.621 -11.023 1.00 81.38 102 VAL A O 1
ATOM 821 N N . VAL A 1 103 ? 15.185 10.738 -11.659 1.00 79.94 103 VAL A N 1
ATOM 822 C CA . VAL A 1 103 ? 14.489 9.870 -10.705 1.00 79.94 103 VAL A CA 1
ATOM 823 C C . VAL A 1 103 ? 14.782 10.318 -9.274 1.00 79.94 103 VAL A C 1
ATOM 825 O O . VAL A 1 103 ? 13.858 10.436 -8.479 1.00 79.94 103 VAL A O 1
ATOM 828 N N . ASP A 1 104 ? 16.029 10.644 -8.936 1.00 77.94 104 ASP A N 1
ATOM 829 C CA . ASP A 1 104 ? 16.380 11.128 -7.597 1.00 77.94 104 ASP A CA 1
ATOM 830 C C . ASP A 1 104 ? 15.792 12.502 -7.259 1.00 77.94 104 ASP A C 1
ATOM 832 O O . ASP A 1 104 ? 15.418 12.739 -6.104 1.00 77.94 104 ASP A O 1
ATOM 836 N N . ALA A 1 105 ? 15.699 13.394 -8.246 1.00 76.19 105 ALA A N 1
ATOM 837 C CA . ALA A 1 105 ? 15.087 14.706 -8.103 1.00 76.19 105 ALA A CA 1
ATOM 838 C C . ALA A 1 105 ? 13.567 14.592 -7.952 1.00 76.19 105 ALA A C 1
ATOM 840 O O . ALA A 1 105 ? 13.022 15.161 -7.014 1.00 76.19 105 ALA A O 1
ATOM 841 N N . VAL A 1 106 ? 12.888 13.809 -8.793 1.00 77.81 106 VAL A N 1
ATOM 842 C CA . VAL A 1 106 ? 11.431 13.576 -8.734 1.00 77.81 106 VAL A CA 1
ATOM 843 C C . VAL A 1 106 ? 11.042 12.759 -7.494 1.00 77.81 106 VAL A C 1
ATOM 845 O O . VAL A 1 106 ? 9.988 12.964 -6.907 1.00 77.81 106 VAL A O 1
ATOM 848 N N . ARG A 1 107 ? 11.914 11.885 -6.981 1.00 75.38 107 ARG A N 1
ATOM 849 C CA . ARG A 1 107 ? 11.685 11.240 -5.672 1.00 75.38 107 ARG A CA 1
ATOM 850 C C . ARG A 1 107 ? 11.769 12.227 -4.508 1.00 75.38 107 ARG A C 1
ATOM 852 O O . ARG A 1 107 ? 11.108 12.029 -3.494 1.00 75.38 107 ARG A O 1
ATOM 859 N N . ARG A 1 108 ? 12.579 13.282 -4.638 1.00 70.56 108 ARG A N 1
ATOM 860 C CA . ARG A 1 108 ? 12.737 14.347 -3.629 1.00 70.56 108 ARG A CA 1
ATOM 861 C C . ARG A 1 108 ? 11.763 15.508 -3.807 1.00 70.56 108 ARG A C 1
ATOM 863 O O . ARG A 1 108 ? 11.571 16.277 -2.869 1.00 70.56 108 ARG A O 1
ATOM 870 N N . SER A 1 109 ? 11.166 15.649 -4.982 1.00 64.69 109 SER A N 1
ATOM 871 C CA . SER A 1 109 ? 10.280 16.752 -5.332 1.00 64.69 109 SER A CA 1
ATOM 872 C C . SER A 1 109 ? 8.972 16.213 -5.880 1.00 64.69 109 SER A C 1
ATOM 874 O O . SER A 1 109 ? 8.919 15.448 -6.827 1.00 64.69 109 SER A O 1
ATOM 876 N N . CYS A 1 110 ? 7.878 16.625 -5.264 1.00 58.88 110 CYS A N 1
ATOM 877 C CA . CYS A 1 110 ? 6.549 16.135 -5.595 1.00 58.88 110 CYS A CA 1
ATOM 878 C C . CYS A 1 110 ? 5.951 16.750 -6.874 1.00 58.88 110 CYS A C 1
ATOM 880 O O . CYS A 1 110 ? 4.830 16.390 -7.219 1.00 58.88 110 CYS A O 1
ATOM 882 N N . ASN A 1 111 ? 6.678 17.653 -7.548 1.00 70.69 111 ASN A N 1
ATOM 883 C CA . ASN A 1 111 ? 6.264 18.364 -8.757 1.00 70.69 111 ASN A CA 1
ATOM 884 C C . ASN A 1 111 ? 7.442 18.500 -9.736 1.00 70.69 111 ASN A C 1
ATOM 886 O O . ASN A 1 111 ? 8.570 18.779 -9.320 1.00 70.69 111 ASN A O 1
ATOM 890 N N . LYS A 1 112 ? 7.156 18.447 -11.040 1.00 75.94 112 LYS A N 1
ATOM 891 C CA . LYS A 1 112 ? 8.124 18.671 -12.124 1.00 75.94 112 LYS A CA 1
ATOM 892 C C . LYS A 1 112 ? 8.958 19.951 -12.007 1.00 75.94 112 LYS A C 1
ATOM 894 O O . LYS A 1 112 ? 10.168 19.913 -12.213 1.00 75.94 112 LYS A O 1
ATOM 899 N N . ASP A 1 113 ? 8.336 21.084 -11.683 1.00 77.31 113 ASP A N 1
ATOM 900 C CA . ASP A 1 113 ? 9.034 22.379 -11.608 1.00 77.31 113 ASP A CA 1
ATOM 901 C C . ASP A 1 113 ? 10.049 22.422 -10.454 1.00 77.31 113 ASP A C 1
ATOM 903 O O . ASP A 1 113 ? 11.146 22.972 -10.583 1.00 77.31 113 ASP A O 1
ATOM 907 N N . ASP A 1 114 ? 9.715 21.776 -9.336 1.00 76.06 114 ASP A N 1
ATOM 908 C CA . ASP A 1 114 ? 10.615 21.631 -8.195 1.00 76.06 114 ASP A CA 1
ATOM 909 C C . ASP A 1 114 ? 11.750 20.640 -8.516 1.00 76.06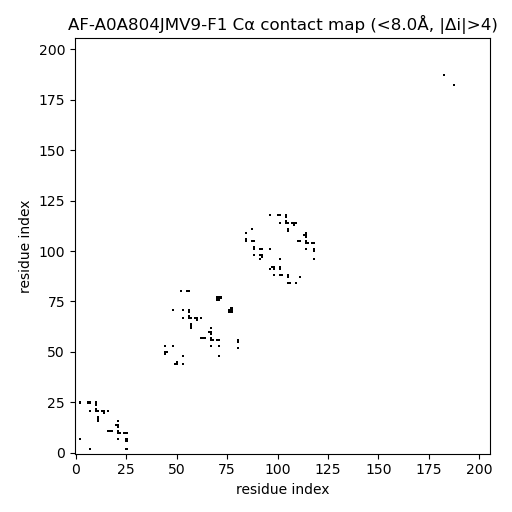 114 ASP A C 1
ATOM 911 O O . ASP A 1 114 ? 12.902 20.882 -8.141 1.00 76.06 114 ASP A O 1
ATOM 915 N N . ALA A 1 115 ? 11.465 19.583 -9.290 1.00 77.75 115 ALA A N 1
ATOM 916 C CA . ALA A 1 115 ? 12.473 18.651 -9.803 1.00 77.75 115 ALA A CA 1
ATOM 917 C C . ALA A 1 115 ? 13.474 19.355 -10.724 1.00 77.75 115 ALA A C 1
ATOM 919 O O . ALA A 1 115 ? 14.685 19.192 -10.567 1.00 77.75 115 ALA A O 1
ATOM 920 N N . LEU A 1 116 ? 12.985 20.200 -11.637 1.00 80.38 116 LEU A N 1
ATOM 921 C CA . LEU A 1 116 ? 13.810 21.022 -12.525 1.00 80.38 116 LEU A CA 1
ATOM 922 C C . LEU A 1 116 ? 14.728 21.959 -11.744 1.00 80.38 116 LEU A C 1
ATOM 924 O O . LEU A 1 116 ? 15.894 22.110 -12.100 1.00 80.38 116 LEU A O 1
ATOM 928 N N . LYS A 1 117 ? 14.236 22.564 -10.659 1.00 81.44 117 LYS A N 1
ATOM 929 C CA . LYS A 1 117 ? 15.042 23.438 -9.800 1.00 81.44 117 LYS A CA 1
ATOM 930 C C . LYS A 1 117 ? 16.157 22.677 -9.079 1.00 81.44 117 LYS A C 1
ATOM 932 O O . LYS A 1 117 ? 17.265 23.201 -8.971 1.00 81.44 117 LYS A O 1
ATOM 937 N N . LEU A 1 118 ? 15.892 21.453 -8.617 1.00 78.31 118 LEU A N 1
ATOM 938 C CA . LEU A 1 118 ? 16.903 20.584 -8.001 1.00 78.31 118 LEU A CA 1
ATOM 939 C C . LEU A 1 118 ? 17.948 20.109 -9.022 1.00 78.31 118 LEU A C 1
ATOM 941 O O . LEU A 1 118 ? 19.142 20.146 -8.735 1.00 78.31 118 LEU A O 1
ATOM 945 N N . LEU A 1 119 ? 17.512 19.740 -10.228 1.00 77.06 119 LEU A N 1
ATOM 946 C CA . LEU A 1 119 ? 18.389 19.338 -11.332 1.00 77.06 119 LEU A CA 1
ATOM 947 C C . LEU A 1 119 ? 19.253 20.500 -11.841 1.00 77.06 119 LEU A C 1
ATOM 949 O O . LEU A 1 119 ? 20.436 20.323 -12.115 1.00 77.06 119 LEU A O 1
ATOM 953 N N . ALA A 1 120 ? 18.686 21.703 -11.944 1.00 75.12 120 ALA A N 1
ATOM 954 C CA . ALA A 1 120 ? 19.413 22.905 -12.342 1.00 75.12 120 ALA A CA 1
ATOM 955 C C . ALA A 1 120 ? 20.384 23.388 -11.253 1.00 75.12 120 ALA A C 1
ATOM 957 O O . ALA A 1 120 ? 21.475 23.848 -11.578 1.00 75.12 120 ALA A O 1
ATOM 958 N N . GLY A 1 121 ? 20.013 23.256 -9.974 1.00 65.50 121 GLY A N 1
ATOM 959 C CA . GLY A 1 121 ? 20.878 23.590 -8.841 1.00 65.50 121 GLY A CA 1
ATOM 960 C C . GLY A 1 121 ? 22.100 22.674 -8.729 1.00 65.50 121 GLY A C 1
ATOM 961 O O . GLY A 1 121 ? 23.191 23.157 -8.441 1.00 65.50 121 GLY A O 1
ATOM 962 N N . ALA A 1 122 ? 21.944 21.381 -9.034 1.00 58.91 122 ALA A N 1
ATOM 963 C CA . ALA A 1 122 ? 23.044 20.413 -9.037 1.00 58.91 122 ALA A CA 1
ATOM 964 C C . ALA A 1 122 ? 24.076 20.652 -10.160 1.00 58.91 122 ALA A C 1
ATOM 966 O O . ALA A 1 122 ? 25.228 20.260 -10.024 1.00 58.91 122 ALA A O 1
ATOM 967 N N . ASN A 1 123 ? 23.698 21.340 -11.243 1.00 53.56 123 ASN A N 1
ATOM 968 C CA . ASN A 1 123 ? 24.604 21.673 -12.351 1.00 53.56 123 ASN A CA 1
ATOM 969 C C . ASN A 1 123 ? 25.486 22.913 -12.088 1.00 53.56 123 ASN A C 1
ATOM 971 O O . ASN A 1 123 ? 26.234 23.320 -12.976 1.00 53.56 123 ASN A O 1
ATOM 975 N N . SER A 1 124 ? 25.396 23.549 -10.911 1.00 48.34 124 SER A N 1
ATOM 976 C CA . SER A 1 124 ? 26.174 24.759 -10.593 1.00 48.34 124 SER A CA 1
ATOM 977 C C . SER A 1 124 ? 27.502 24.490 -9.871 1.00 48.34 124 SER A C 1
ATOM 979 O O . SER A 1 124 ? 28.266 25.432 -9.662 1.00 48.34 124 SER A O 1
ATOM 981 N N . GLU A 1 125 ? 27.806 23.238 -9.529 1.00 43.75 125 GLU A N 1
ATOM 982 C CA . GLU A 1 125 ? 29.068 22.838 -8.897 1.00 43.75 125 GLU A CA 1
ATOM 983 C C . GLU A 1 125 ? 29.713 21.669 -9.650 1.00 43.75 125 GLU A C 1
ATOM 985 O O . GLU A 1 125 ? 29.941 20.615 -9.081 1.00 43.75 125 GLU A O 1
ATOM 990 N N . ASP A 1 126 ? 29.991 21.836 -10.944 1.00 36.47 126 ASP A N 1
ATOM 991 C CA . ASP A 1 126 ? 31.231 21.286 -11.506 1.00 36.47 126 ASP A CA 1
ATOM 992 C C . ASP A 1 126 ? 31.487 21.820 -12.916 1.00 36.47 126 ASP A C 1
ATOM 994 O O . ASP A 1 126 ? 30.829 21.473 -13.899 1.00 36.47 126 ASP A O 1
ATOM 998 N N . SER A 1 127 ? 32.485 22.690 -13.030 1.00 44.44 127 SER A N 1
ATOM 999 C CA . SER A 1 127 ? 33.068 23.047 -14.313 1.00 44.44 127 SER A CA 1
ATOM 1000 C C . SER A 1 127 ? 34.565 23.239 -14.126 1.00 44.44 127 SER A C 1
ATOM 1002 O O . SER A 1 127 ? 35.007 24.319 -13.743 1.00 44.44 127 SER A O 1
ATOM 1004 N N . GLN A 1 128 ? 35.320 22.162 -14.374 1.00 44.62 128 GLN A N 1
ATOM 1005 C CA . GLN A 1 128 ? 36.520 22.081 -15.225 1.00 44.62 128 GLN A CA 1
ATOM 1006 C C . GLN A 1 128 ? 37.420 20.912 -14.776 1.00 44.62 128 GLN A C 1
ATOM 1008 O O . GLN A 1 128 ? 38.021 20.966 -13.712 1.00 44.62 128 GLN A O 1
ATOM 1013 N N . HIS A 1 129 ? 37.623 19.899 -15.625 1.00 32.53 129 HIS A N 1
ATOM 1014 C CA . HIS A 1 129 ? 38.841 19.818 -16.446 1.00 32.53 129 HIS A CA 1
ATOM 1015 C C . HIS A 1 129 ? 38.899 18.557 -17.323 1.00 32.53 129 HIS A C 1
ATOM 1017 O O . HIS A 1 129 ? 38.380 17.492 -17.007 1.00 32.53 129 HIS A O 1
ATOM 1023 N N . ALA A 1 130 ? 39.533 18.752 -18.476 1.00 38.50 130 ALA A N 1
ATOM 1024 C CA . ALA A 1 130 ? 39.635 17.862 -19.617 1.00 38.50 130 ALA A CA 1
ATOM 1025 C C . ALA A 1 130 ? 40.757 16.808 -19.506 1.00 38.50 130 ALA A C 1
ATOM 1027 O O . ALA A 1 130 ? 41.691 16.928 -18.720 1.00 38.50 130 ALA A O 1
ATOM 1028 N N . ILE A 1 131 ? 40.653 15.818 -20.394 1.00 39.81 131 ILE A N 1
ATOM 1029 C CA . ILE A 1 131 ? 41.617 14.773 -20.784 1.00 39.81 131 ILE A CA 1
ATOM 1030 C C . ILE A 1 131 ? 43.063 15.306 -20.945 1.00 39.81 131 ILE A C 1
ATOM 1032 O O . ILE A 1 131 ? 43.224 16.335 -21.594 1.00 39.81 131 ILE A O 1
ATOM 1036 N N . ILE A 1 132 ? 44.088 14.568 -20.460 1.00 35.12 132 ILE A N 1
ATOM 1037 C CA . ILE A 1 132 ? 45.413 14.275 -21.093 1.00 35.12 132 ILE A CA 1
ATOM 1038 C C . ILE A 1 132 ? 46.263 13.329 -20.193 1.00 35.12 132 ILE A C 1
ATOM 1040 O O . ILE A 1 132 ? 46.180 13.362 -18.971 1.00 35.12 132 ILE A O 1
ATOM 1044 N N . ASN A 1 133 ? 47.055 12.463 -20.842 1.00 39.72 133 ASN A N 1
ATOM 1045 C CA . ASN A 1 133 ? 47.876 11.349 -20.329 1.00 39.72 133 ASN A CA 1
ATOM 1046 C C . ASN A 1 133 ? 49.044 11.710 -19.357 1.00 39.72 133 ASN A C 1
ATOM 1048 O O . ASN A 1 133 ? 49.601 12.798 -19.444 1.00 39.72 133 ASN A O 1
ATOM 1052 N N . GLN A 1 134 ? 49.418 10.715 -18.521 1.00 37.81 134 GLN A N 1
ATOM 1053 C CA . GLN A 1 134 ? 50.601 10.450 -17.637 1.00 37.81 134 GLN A CA 1
ATOM 1054 C C . GLN A 1 134 ? 51.971 11.153 -17.912 1.00 37.81 134 GLN A C 1
ATOM 1056 O O . GLN A 1 134 ? 52.172 11.634 -19.024 1.00 37.81 134 GLN A O 1
ATOM 1061 N N . PRO A 1 135 ? 53.050 10.962 -17.088 1.00 53.44 135 PRO A N 1
ATOM 1062 C CA . PRO A 1 135 ? 53.242 10.810 -15.616 1.00 53.44 135 PRO A CA 1
ATOM 1063 C C . PRO A 1 135 ? 54.399 11.716 -15.056 1.00 53.44 135 PRO A C 1
ATOM 1065 O O . PRO A 1 135 ? 55.107 12.323 -15.860 1.00 53.44 135 PRO A O 1
ATOM 1068 N N . LYS A 1 136 ? 54.634 11.774 -13.718 1.00 36.41 136 LYS A N 1
ATOM 1069 C CA . LYS A 1 136 ? 55.962 11.851 -13.013 1.00 36.41 136 LYS A CA 1
ATOM 1070 C C . LYS A 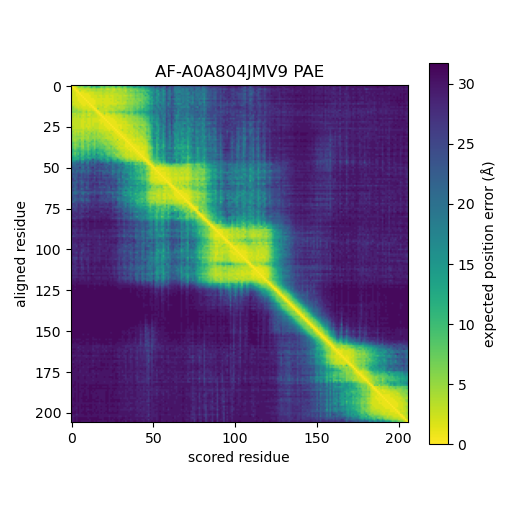1 136 ? 55.889 12.296 -11.529 1.00 36.41 136 LYS A C 1
ATOM 1072 O O . LYS A 1 136 ? 55.474 13.408 -11.234 1.00 36.41 136 LYS A O 1
ATOM 1077 N N . ASP A 1 137 ? 56.319 11.384 -10.657 1.00 33.75 137 ASP A N 1
ATOM 1078 C CA . ASP A 1 137 ? 57.278 11.448 -9.533 1.00 33.75 137 ASP A CA 1
ATOM 1079 C C . ASP A 1 137 ? 57.500 12.716 -8.660 1.00 33.75 137 ASP A C 1
ATOM 1081 O O . ASP A 1 137 ? 57.938 13.763 -9.128 1.00 33.75 137 ASP A O 1
ATOM 1085 N N . ASP A 1 138 ? 57.384 12.454 -7.346 1.00 37.28 138 ASP A N 1
ATOM 1086 C CA . ASP A 1 138 ? 58.311 12.752 -6.228 1.00 37.28 138 ASP A CA 1
ATOM 1087 C C . ASP A 1 138 ? 58.284 14.055 -5.374 1.00 37.28 138 ASP A C 1
ATOM 1089 O O . ASP A 1 138 ? 58.502 15.168 -5.839 1.00 37.28 138 ASP A O 1
ATOM 1093 N N . GLN A 1 139 ? 58.208 13.788 -4.050 1.00 36.19 139 GLN A N 1
ATOM 1094 C CA . GLN A 1 139 ? 58.769 14.477 -2.860 1.00 36.19 139 GLN A CA 1
ATOM 1095 C C . GLN A 1 139 ? 58.036 15.683 -2.202 1.00 36.19 139 GLN A C 1
ATOM 1097 O O . GLN A 1 139 ? 57.963 16.781 -2.740 1.00 36.19 139 GLN A O 1
ATOM 1102 N N . GLY A 1 140 ? 57.549 15.463 -0.958 1.00 31.55 140 GLY A N 1
ATOM 1103 C CA . GLY A 1 140 ? 56.945 16.452 -0.023 1.00 31.55 140 GLY A CA 1
ATOM 1104 C C . GLY A 1 140 ? 57.968 17.284 0.784 1.00 31.55 140 GLY A C 1
ATOM 1105 O O . GLY A 1 140 ? 59.055 17.513 0.262 1.00 31.55 140 GLY A O 1
ATOM 1106 N N . PRO A 1 141 ? 57.747 17.677 2.071 1.00 55.88 141 PRO A N 1
ATOM 1107 C CA . PRO A 1 141 ? 56.525 17.744 2.901 1.00 55.88 141 PRO A CA 1
ATOM 1108 C C . PRO A 1 141 ? 56.347 19.093 3.686 1.00 55.88 141 PRO A C 1
ATOM 1110 O O . PRO A 1 141 ? 57.226 19.951 3.673 1.00 55.88 141 PRO A O 1
ATOM 1113 N N . SER A 1 142 ? 55.275 19.192 4.500 1.00 36.28 142 SER A N 1
ATOM 1114 C CA . SER A 1 142 ? 54.919 20.226 5.525 1.00 36.28 142 SER A CA 1
ATOM 1115 C C . SER A 1 142 ? 53.939 21.316 5.038 1.00 36.28 142 SER A C 1
ATOM 1117 O O . SER A 1 142 ? 54.115 21.852 3.958 1.00 36.28 142 SER A O 1
ATOM 1119 N N . ALA A 1 143 ? 52.889 21.734 5.752 1.00 36.41 143 ALA A N 1
ATOM 1120 C CA . ALA A 1 143 ? 52.590 21.647 7.176 1.00 36.41 143 ALA A CA 1
ATOM 1121 C C . ALA A 1 143 ? 51.067 21.690 7.449 1.00 36.41 143 ALA A C 1
ATOM 1123 O O . ALA A 1 143 ? 50.301 22.311 6.720 1.00 36.41 143 ALA A O 1
ATOM 1124 N N . ALA A 1 144 ? 50.701 21.027 8.545 1.00 38.25 144 ALA A N 1
ATOM 1125 C CA . ALA A 1 144 ? 49.448 21.005 9.294 1.00 38.25 144 ALA A CA 1
ATOM 1126 C C . ALA A 1 144 ? 48.408 22.123 9.051 1.00 38.25 144 ALA A C 1
ATOM 1128 O O . ALA A 1 144 ? 48.608 23.274 9.433 1.00 38.25 144 ALA A O 1
ATOM 1129 N N . LEU A 1 145 ? 47.210 21.704 8.635 1.00 38.84 145 LEU A N 1
ATOM 1130 C CA . LEU A 1 145 ? 45.960 22.213 9.195 1.00 38.84 145 LEU A CA 1
ATOM 1131 C C . LEU A 1 145 ? 45.178 21.012 9.720 1.00 38.84 145 LEU A C 1
ATOM 1133 O O . LEU A 1 145 ? 44.691 20.177 8.963 1.00 38.84 145 LEU A O 1
ATOM 1137 N N . ALA A 1 146 ? 45.150 20.907 11.045 1.00 50.34 146 ALA A N 1
ATOM 1138 C CA . ALA A 1 146 ? 44.300 19.985 11.762 1.00 50.34 146 ALA A CA 1
ATOM 1139 C C . ALA A 1 146 ? 42.841 20.338 11.469 1.00 50.34 146 ALA A C 1
ATOM 1141 O O . ALA A 1 146 ? 42.407 21.432 11.808 1.00 50.34 146 ALA A O 1
ATOM 1142 N N . ASN A 1 147 ? 42.120 19.404 10.861 1.00 49.19 147 ASN A N 1
ATOM 1143 C CA . ASN A 1 147 ? 40.690 19.227 11.048 1.00 49.19 147 ASN A CA 1
ATOM 1144 C C . ASN A 1 147 ? 40.464 17.718 11.027 1.00 49.19 147 ASN A C 1
ATOM 1146 O O . ASN A 1 147 ? 40.412 17.083 9.975 1.00 49.19 147 ASN A O 1
ATOM 1150 N N . GLU A 1 148 ? 40.440 17.137 12.222 1.00 54.12 148 GLU A N 1
ATOM 1151 C CA . GLU A 1 148 ? 39.870 15.818 12.433 1.00 54.12 148 GLU A CA 1
ATOM 1152 C C . GLU A 1 148 ? 38.363 15.945 12.223 1.00 54.12 148 GLU A C 1
ATOM 1154 O O . GLU A 1 148 ? 37.639 16.267 13.158 1.00 54.12 148 GLU A O 1
ATOM 1159 N N . ASP A 1 149 ? 37.891 15.712 11.002 1.00 42.56 149 ASP A N 1
ATOM 1160 C CA . ASP A 1 149 ? 36.476 15.428 10.782 1.00 42.56 149 ASP A CA 1
ATOM 1161 C C . ASP A 1 149 ? 36.355 13.925 10.549 1.00 42.56 149 ASP A C 1
ATOM 1163 O O . ASP A 1 149 ? 36.336 13.400 9.433 1.00 42.56 149 ASP A O 1
ATOM 1167 N N . LYS A 1 150 ? 36.385 13.202 11.673 1.00 52.56 150 LYS A N 1
ATOM 1168 C CA . LYS A 1 150 ? 35.857 11.847 11.722 1.00 52.56 150 LYS A CA 1
ATOM 1169 C C . LYS A 1 150 ? 34.409 11.944 11.266 1.00 52.56 150 LYS A C 1
ATOM 1171 O O . LYS A 1 150 ? 33.581 12.498 11.980 1.00 52.56 150 LYS A O 1
ATOM 1176 N N . MET A 1 151 ? 34.102 11.368 10.110 1.00 48.72 151 MET A N 1
ATOM 1177 C CA . MET A 1 151 ? 32.724 11.036 9.779 1.00 48.72 151 MET A CA 1
ATOM 1178 C C . MET A 1 151 ? 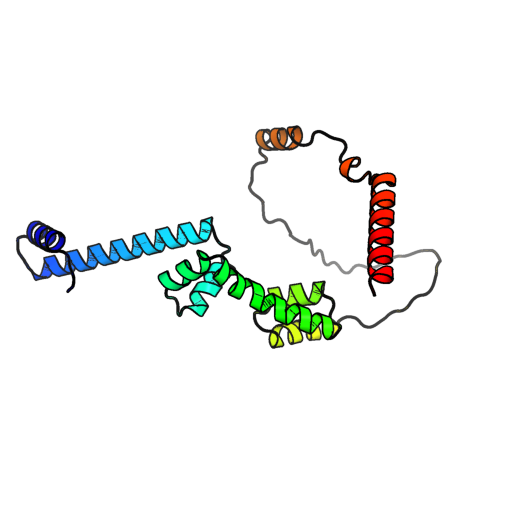32.227 10.038 10.830 1.00 48.72 151 MET A C 1
ATOM 1180 O O . MET A 1 151 ? 32.486 8.838 10.745 1.00 48.72 151 MET A O 1
ATOM 1184 N N . ASP A 1 152 ? 31.567 10.564 11.859 1.00 49.00 152 ASP A N 1
ATOM 1185 C CA . ASP A 1 152 ? 30.791 9.813 12.834 1.00 49.00 152 ASP A CA 1
ATOM 1186 C C . ASP A 1 152 ? 29.525 9.291 12.149 1.00 49.00 152 ASP A C 1
ATOM 1188 O O . ASP A 1 152 ? 28.425 9.820 12.281 1.00 49.00 152 ASP A O 1
ATOM 1192 N N . LEU A 1 153 ? 29.706 8.244 11.346 1.00 55.41 153 LEU A N 1
ATOM 1193 C CA . LEU A 1 153 ? 28.631 7.376 10.872 1.00 55.41 153 LEU A CA 1
ATOM 1194 C C . LEU A 1 153 ? 28.448 6.206 11.852 1.00 55.41 153 LEU A C 1
ATOM 1196 O O . LEU A 1 153 ? 28.294 5.056 11.449 1.00 55.41 153 LEU A O 1
ATOM 1200 N N . GLY A 1 154 ? 28.517 6.498 13.152 1.00 49.16 154 GLY A N 1
ATOM 1201 C CA . GLY A 1 154 ? 28.419 5.542 14.246 1.00 49.16 154 GLY A CA 1
ATOM 1202 C C . GLY A 1 154 ? 27.112 5.678 15.012 1.00 49.16 154 GLY A C 1
ATOM 1203 O O . GLY A 1 154 ? 27.123 5.751 16.237 1.00 49.16 154 GLY A O 1
ATOM 1204 N N . GLY A 1 155 ? 25.970 5.696 14.320 1.00 48.81 155 GLY A N 1
ATOM 1205 C CA . GLY A 1 155 ? 24.726 5.334 14.989 1.00 48.81 155 GLY A CA 1
ATOM 1206 C C . GLY A 1 155 ? 24.900 3.910 15.500 1.00 48.81 155 GLY A C 1
ATOM 1207 O O . GLY A 1 155 ? 24.946 2.990 14.688 1.00 48.81 155 GLY A O 1
ATOM 1208 N N . GLU A 1 156 ? 25.080 3.740 16.813 1.00 54.88 156 GLU A N 1
ATOM 1209 C CA . GLU A 1 156 ? 25.192 2.431 17.450 1.00 54.88 156 GLU A CA 1
ATOM 1210 C C . GLU A 1 156 ? 23.993 1.579 17.021 1.00 54.88 156 GLU A C 1
ATOM 1212 O O . GLU A 1 156 ? 22.889 1.695 17.558 1.00 54.88 156 GLU A O 1
ATOM 1217 N N . HIS A 1 157 ? 24.200 0.723 16.021 1.00 54.31 157 HIS A N 1
ATOM 1218 C CA . HIS A 1 157 ? 23.296 -0.363 15.700 1.00 54.31 157 HIS A CA 1
ATOM 1219 C C . HIS A 1 157 ? 23.397 -1.311 16.895 1.00 54.31 157 HIS A C 1
ATOM 1221 O O . HIS A 1 157 ? 24.222 -2.217 16.936 1.00 54.31 157 HIS A O 1
ATOM 1227 N N . LYS A 1 158 ? 22.579 -1.060 17.918 1.00 57.03 158 LYS A N 1
ATOM 1228 C CA . LYS A 1 158 ? 22.469 -1.880 19.127 1.00 57.03 158 LYS A CA 1
ATOM 1229 C C . LYS A 1 158 ? 21.700 -3.179 18.857 1.00 57.03 158 LYS A C 1
ATOM 1231 O O . LYS A 1 158 ? 20.927 -3.643 19.688 1.00 57.03 158 LYS A O 1
ATOM 1236 N N . TYR A 1 159 ? 21.885 -3.734 17.666 1.00 59.38 159 TYR A N 1
ATOM 1237 C CA . TYR A 1 159 ? 21.489 -5.090 17.354 1.00 59.38 159 TYR A CA 1
ATOM 1238 C C . TYR A 1 159 ? 22.670 -5.935 17.794 1.00 59.38 159 TYR A C 1
ATOM 1240 O O . TYR A 1 159 ? 23.743 -5.889 17.192 1.00 59.38 159 TYR A O 1
ATOM 1248 N N . GLU A 1 160 ? 22.501 -6.620 18.918 1.00 78.38 160 GLU A N 1
ATOM 1249 C CA . GLU A 1 160 ? 23.419 -7.686 19.285 1.00 78.38 160 GLU A CA 1
ATOM 1250 C C . GLU A 1 160 ? 23.497 -8.645 18.094 1.00 78.38 160 GLU A C 1
ATOM 1252 O O . GLU A 1 160 ? 22.478 -8.987 17.491 1.00 78.38 160 GLU A O 1
ATOM 1257 N N . ARG A 1 161 ? 24.722 -8.986 17.693 1.00 78.56 161 ARG A N 1
ATOM 1258 C CA . ARG A 1 161 ? 24.958 -9.907 16.589 1.00 78.56 161 ARG A CA 1
ATOM 1259 C C . ARG A 1 161 ? 24.367 -11.260 16.974 1.00 78.56 161 ARG A C 1
ATOM 1261 O O . ARG A 1 161 ? 24.843 -11.872 17.927 1.00 78.56 161 ARG A O 1
ATOM 1268 N N . ASP A 1 162 ? 23.333 -11.697 16.268 1.00 87.62 162 ASP A N 1
ATOM 1269 C CA . ASP A 1 162 ? 22.742 -13.010 16.496 1.00 87.62 162 ASP A CA 1
ATOM 1270 C C . ASP A 1 162 ? 23.486 -14.043 15.650 1.00 87.62 162 ASP A C 1
ATOM 1272 O O . ASP A 1 162 ? 23.216 -14.213 14.461 1.00 87.62 162 ASP A O 1
ATOM 1276 N N . GLU A 1 163 ? 24.451 -14.718 16.275 1.00 85.56 163 GLU A N 1
ATOM 1277 C CA . GLU A 1 163 ? 25.238 -15.779 15.640 1.00 85.56 163 GLU A CA 1
ATOM 1278 C C . GLU A 1 163 ? 24.347 -16.898 15.076 1.00 85.56 163 GLU A C 1
ATOM 1280 O O . GLU A 1 163 ? 24.680 -17.486 14.050 1.00 85.56 163 GLU A O 1
ATOM 1285 N N . ALA A 1 164 ? 23.193 -17.177 15.698 1.00 85.50 164 ALA A N 1
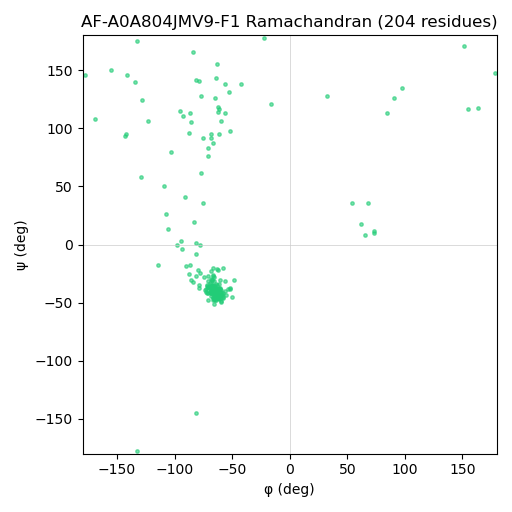ATOM 1286 C CA . ALA A 1 164 ? 22.293 -18.222 15.220 1.00 85.50 164 ALA A CA 1
ATOM 1287 C C . ALA A 1 164 ? 21.633 -17.827 13.893 1.00 85.50 164 ALA A C 1
ATOM 1289 O O . ALA A 1 164 ? 21.544 -18.649 12.981 1.00 85.50 164 ALA A O 1
ATOM 1290 N N . VAL A 1 165 ? 21.227 -16.563 13.765 1.00 88.56 165 VAL A N 1
ATOM 1291 C CA . VAL A 1 165 ? 20.641 -16.023 12.528 1.00 88.56 165 VAL A CA 1
ATOM 1292 C C . VAL A 1 165 ? 21.697 -15.892 11.430 1.00 88.56 165 VAL A C 1
ATOM 1294 O O . VAL A 1 165 ? 21.412 -16.176 10.269 1.00 88.56 165 VAL A O 1
ATOM 1297 N N . GLU A 1 166 ? 22.929 -15.513 11.771 1.00 87.19 166 GLU A N 1
ATOM 1298 C CA . GLU A 1 166 ? 24.035 -15.462 10.805 1.00 87.19 166 GLU A CA 1
ATOM 1299 C C . GLU A 1 166 ? 24.365 -16.845 10.231 1.00 87.19 166 GLU A C 1
ATOM 1301 O O . GLU A 1 166 ? 24.525 -16.989 9.018 1.00 87.19 166 GLU A O 1
ATOM 1306 N N . ASP A 1 167 ? 24.396 -17.875 11.077 1.00 87.88 167 ASP A N 1
ATOM 1307 C CA . ASP A 1 167 ? 24.600 -19.260 10.654 1.00 87.88 167 ASP A CA 1
ATOM 1308 C C . ASP A 1 167 ? 23.468 -19.769 9.751 1.00 87.88 167 ASP A C 1
ATOM 1310 O O . ASP A 1 167 ? 23.707 -20.582 8.857 1.00 87.88 167 ASP A O 1
ATOM 1314 N N . GLU A 1 168 ? 22.226 -19.346 9.989 1.00 87.19 168 GLU A N 1
ATOM 1315 C CA . GLU A 1 168 ? 21.085 -19.663 9.123 1.00 87.19 168 GLU A CA 1
ATOM 1316 C C . GLU A 1 168 ? 21.227 -18.999 7.748 1.00 87.19 168 GLU A C 1
ATOM 1318 O O . GLU A 1 168 ? 21.138 -19.688 6.731 1.00 87.19 168 GLU A O 1
ATOM 1323 N N . LEU A 1 169 ? 21.562 -17.705 7.710 1.00 83.75 169 LEU A N 1
ATOM 1324 C CA . LEU A 1 169 ? 21.806 -16.962 6.468 1.00 83.75 169 LEU A CA 1
ATOM 1325 C C . LEU A 1 169 ? 22.981 -17.546 5.664 1.00 83.75 169 LEU A C 1
ATOM 1327 O O . LEU A 1 169 ? 22.921 -17.635 4.438 1.00 83.75 169 LEU A O 1
ATOM 1331 N N . ALA A 1 170 ? 24.045 -17.986 6.340 1.00 83.62 170 ALA A N 1
ATOM 1332 C CA . ALA A 1 170 ? 25.208 -18.593 5.695 1.00 83.62 170 ALA A CA 1
ATOM 1333 C C . ALA A 1 170 ? 24.915 -19.990 5.120 1.00 83.62 170 ALA A C 1
ATOM 1335 O O . ALA A 1 170 ? 25.493 -20.367 4.100 1.00 83.62 170 ALA A O 1
ATOM 1336 N N . LYS A 1 171 ? 24.012 -20.761 5.741 1.00 82.94 171 LYS A N 1
ATOM 1337 C CA . LYS A 1 171 ? 23.604 -22.091 5.249 1.00 82.94 171 LYS A CA 1
ATOM 1338 C C . LYS A 1 171 ? 22.759 -22.020 3.980 1.00 82.94 171 LYS A C 1
ATOM 1340 O O . LYS A 1 171 ? 22.765 -22.985 3.222 1.00 82.94 171 LYS A O 1
ATOM 1345 N N . GLU A 1 172 ? 22.036 -20.926 3.750 1.00 80.62 172 GLU A N 1
ATOM 1346 C CA . GLU A 1 172 ? 21.267 -20.724 2.515 1.00 80.62 172 GLU A CA 1
ATOM 1347 C C . GLU A 1 172 ? 22.163 -20.391 1.317 1.00 80.62 172 GLU A C 1
ATOM 1349 O O . GLU A 1 172 ? 21.832 -20.746 0.183 1.00 80.62 172 GLU A O 1
ATOM 1354 N N . LEU A 1 173 ? 23.329 -19.782 1.560 1.00 75.56 173 LEU A N 1
ATOM 1355 C CA . LEU A 1 173 ? 24.303 -19.414 0.534 1.00 75.56 173 LEU A CA 1
ATOM 1356 C C . LEU A 1 173 ? 25.112 -20.639 0.060 1.00 75.56 173 LEU A C 1
ATOM 1358 O O . LEU A 1 173 ? 26.328 -20.732 0.216 1.00 75.56 173 LEU A O 1
ATOM 1362 N N . THR A 1 174 ? 24.411 -21.622 -0.500 1.00 73.69 174 THR A N 1
ATOM 1363 C CA . THR A 1 174 ? 25.013 -22.812 -1.106 1.00 73.69 174 THR A CA 1
ATOM 1364 C C . THR A 1 174 ? 25.223 -22.584 -2.597 1.00 73.69 174 THR A C 1
ATOM 1366 O O . THR A 1 174 ? 24.271 -22.515 -3.365 1.00 73.69 174 THR A O 1
ATOM 1369 N N . GLY A 1 175 ? 26.480 -22.469 -3.020 1.00 78.12 175 GLY A N 1
ATOM 1370 C CA . GLY A 1 175 ? 26.829 -22.299 -4.429 1.00 78.12 175 GLY A CA 1
ATOM 1371 C C . GLY A 1 175 ? 28.126 -21.527 -4.618 1.00 78.12 175 GLY A C 1
ATOM 1372 O O . GLY A 1 175 ? 28.686 -20.991 -3.664 1.00 78.12 175 GLY A O 1
ATOM 1373 N N . ASP A 1 176 ? 28.606 -21.494 -5.856 1.00 82.19 176 ASP A N 1
ATOM 1374 C CA . ASP A 1 176 ? 29.615 -20.530 -6.282 1.00 82.19 176 ASP A CA 1
ATOM 1375 C C . ASP A 1 176 ? 28.880 -19.253 -6.720 1.00 82.19 176 ASP A C 1
ATOM 1377 O O . ASP A 1 176 ? 28.173 -19.303 -7.728 1.00 82.19 176 ASP A O 1
ATOM 1381 N N . PRO A 1 177 ? 29.025 -18.117 -6.009 1.00 80.75 177 PRO A N 1
ATOM 1382 C CA . PRO A 1 177 ? 28.390 -16.860 -6.402 1.00 80.75 177 PRO A CA 1
ATOM 1383 C C . PRO A 1 177 ? 28.784 -16.389 -7.805 1.00 80.75 177 PRO A C 1
ATOM 1385 O O . PRO A 1 177 ? 28.091 -15.558 -8.383 1.00 80.75 177 PRO A O 1
ATOM 1388 N N . LEU A 1 178 ? 29.909 -16.874 -8.344 1.00 79.44 178 LEU A N 1
ATOM 1389 C CA . LEU A 1 178 ? 30.371 -16.528 -9.682 1.00 79.44 178 LEU A CA 1
ATOM 1390 C C . LEU A 1 178 ? 29.671 -17.350 -10.775 1.00 79.44 178 LEU A C 1
ATOM 1392 O O . LEU A 1 178 ? 29.489 -16.837 -11.875 1.00 79.44 178 LEU A O 1
ATOM 1396 N N . ALA A 1 179 ?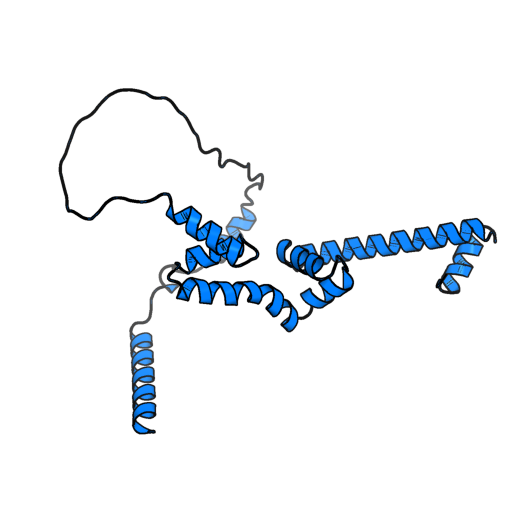 29.211 -18.566 -10.468 1.00 80.81 179 ALA A N 1
ATOM 1397 C CA . ALA A 1 179 ? 28.529 -19.434 -11.431 1.00 80.81 179 ALA A CA 1
ATOM 1398 C C . ALA A 1 179 ? 27.166 -18.874 -11.876 1.00 80.81 179 ALA A C 1
ATOM 1400 O O . ALA A 1 179 ? 26.743 -19.106 -13.006 1.00 80.81 179 ALA A O 1
ATOM 1401 N N . ASP A 1 180 ? 26.501 -18.075 -11.038 1.00 79.25 180 ASP A N 1
ATOM 1402 C CA . ASP A 1 180 ? 25.266 -17.368 -11.414 1.00 79.25 180 ASP A CA 1
ATOM 1403 C C . ASP A 1 180 ? 25.505 -16.299 -12.497 1.00 79.25 180 ASP A C 1
ATOM 1405 O O . ASP A 1 180 ? 24.576 -15.891 -13.199 1.00 79.25 180 ASP A O 1
ATOM 1409 N N . TYR A 1 181 ? 26.757 -15.857 -12.649 1.00 79.31 181 TYR A N 1
ATOM 1410 C CA . TYR A 1 181 ? 27.192 -14.924 -13.686 1.00 79.31 181 TYR A CA 1
ATOM 1411 C C . TYR A 1 181 ? 27.834 -15.618 -14.892 1.00 79.31 181 TYR A C 1
ATOM 1413 O O . TYR A 1 181 ? 28.191 -14.925 -15.850 1.00 79.31 181 TYR A O 1
ATOM 1421 N N . ASP A 1 182 ? 27.953 -16.950 -14.893 1.00 82.12 182 ASP A N 1
ATOM 1422 C CA . ASP A 1 182 ? 28.399 -17.701 -16.066 1.00 82.12 182 ASP A CA 1
ATOM 1423 C C . ASP A 1 182 ? 27.291 -17.679 -17.128 1.00 82.12 182 ASP A C 1
ATOM 1425 O O . ASP A 1 182 ? 26.467 -18.584 -17.270 1.00 82.12 182 ASP A O 1
ATOM 1429 N N . ALA A 1 183 ? 27.263 -16.592 -17.897 1.00 72.44 183 ALA A N 1
ATOM 1430 C CA . ALA A 1 183 ? 26.403 -16.456 -19.054 1.00 72.44 183 ALA A CA 1
ATOM 1431 C C . ALA A 1 183 ? 26.770 -17.534 -20.082 1.00 72.44 183 ALA A C 1
ATOM 1433 O O . ALA A 1 183 ? 27.871 -17.573 -20.639 1.00 72.44 183 ALA A O 1
ATOM 1434 N N . GLU A 1 184 ? 25.831 -18.436 -20.355 1.00 79.88 184 GLU A N 1
ATOM 1435 C CA . GLU A 1 184 ? 26.003 -19.439 -21.396 1.00 79.88 184 GLU A CA 1
ATOM 1436 C C . GLU A 1 184 ? 26.008 -18.755 -22.772 1.00 79.88 184 GLU A C 1
ATOM 1438 O O . GLU A 1 184 ? 24.959 -18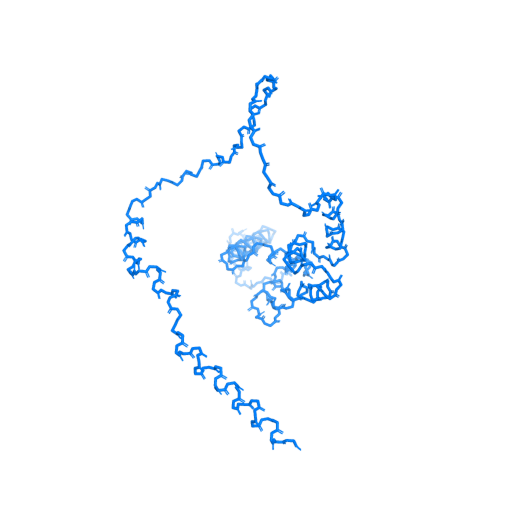.554 -23.387 1.00 79.88 184 GLU A O 1
ATOM 1443 N N . VAL A 1 185 ? 27.201 -18.452 -23.296 1.00 80.25 185 VAL A N 1
ATOM 1444 C CA . VAL A 1 185 ? 27.424 -17.828 -24.620 1.00 80.25 185 VAL A CA 1
ATOM 1445 C C . VAL A 1 185 ? 26.633 -18.527 -25.741 1.00 80.25 185 VAL A C 1
ATOM 1447 O O . VAL A 1 185 ? 26.199 -17.899 -26.706 1.00 80.25 185 VAL A O 1
ATOM 1450 N N . MET A 1 186 ? 26.383 -19.835 -25.613 1.00 75.56 186 MET A N 1
ATOM 1451 C CA . MET A 1 186 ? 25.561 -20.585 -26.568 1.00 75.56 186 MET A CA 1
ATOM 1452 C C . MET A 1 186 ? 24.072 -20.202 -26.534 1.00 75.56 186 MET A C 1
ATOM 1454 O O . MET A 1 186 ? 23.455 -20.108 -27.596 1.00 75.56 186 MET A O 1
ATOM 1458 N N . LYS A 1 187 ? 23.493 -19.952 -25.350 1.00 84.12 187 LYS A N 1
ATOM 1459 C CA . LYS A 1 187 ? 22.094 -19.507 -25.209 1.00 84.12 187 LYS A CA 1
ATOM 1460 C C . LYS A 1 187 ? 21.905 -18.103 -25.775 1.00 84.12 187 LYS A C 1
ATOM 1462 O O . LYS A 1 187 ? 20.897 -17.839 -26.428 1.00 84.12 187 LYS A O 1
ATOM 1467 N N . GLU A 1 188 ? 22.889 -17.227 -25.584 1.00 85.44 188 GLU A N 1
ATOM 1468 C CA . GLU A 1 188 ? 22.891 -15.890 -26.187 1.00 85.44 188 GLU A CA 1
ATOM 1469 C C . GLU A 1 188 ? 22.943 -15.967 -27.717 1.00 85.44 188 GLU A C 1
ATOM 1471 O O . GLU A 1 188 ? 22.148 -15.318 -28.398 1.00 85.44 188 GLU A O 1
ATOM 1476 N N . GLY A 1 189 ? 23.807 -16.827 -28.269 1.00 89.81 189 GLY A N 1
ATOM 1477 C CA . GLY A 1 189 ? 23.870 -17.077 -29.711 1.00 89.81 189 GLY A CA 1
ATOM 1478 C C . GLY A 1 189 ? 22.540 -17.574 -30.292 1.00 89.81 189 GLY A C 1
ATOM 1479 O O . GLY A 1 189 ? 22.106 -17.097 -31.343 1.00 89.81 189 GLY A O 1
ATOM 1480 N N . GLU A 1 190 ? 21.849 -18.481 -29.593 1.00 91.12 190 GLU A N 1
ATOM 1481 C CA . GLU A 1 190 ? 20.517 -18.957 -29.992 1.00 91.12 190 GLU A CA 1
ATOM 1482 C C . GLU A 1 190 ? 19.465 -17.838 -29.936 1.00 91.12 190 GLU A C 1
ATOM 1484 O O . GLU A 1 190 ? 18.643 -17.707 -30.849 1.00 91.12 190 GLU A O 1
ATOM 1489 N N . ALA A 1 191 ? 19.492 -17.006 -28.892 1.00 91.50 191 ALA A N 1
ATOM 1490 C CA . ALA A 1 191 ? 18.583 -15.872 -28.751 1.00 91.50 191 ALA A CA 1
ATOM 1491 C C . ALA A 1 191 ? 18.768 -14.851 -29.886 1.00 91.50 191 ALA A C 1
ATOM 1493 O O . ALA A 1 191 ? 17.783 -14.405 -30.482 1.00 91.50 191 ALA A O 1
ATOM 1494 N N . ILE A 1 192 ? 20.019 -14.546 -30.245 1.00 92.56 192 ILE A N 1
ATOM 1495 C CA . ILE A 1 192 ? 20.352 -13.667 -31.372 1.00 92.56 192 ILE A CA 1
ATOM 1496 C C . ILE A 1 192 ? 19.846 -14.269 -32.687 1.00 92.56 192 ILE A C 1
ATOM 1498 O O . ILE A 1 192 ? 19.195 -13.574 -33.468 1.00 92.56 192 ILE A O 1
ATOM 1502 N N . ALA A 1 193 ? 20.077 -15.563 -32.925 1.00 93.44 193 ALA A N 1
ATOM 1503 C CA . ALA A 1 193 ? 19.613 -16.237 -34.137 1.00 93.44 193 ALA A CA 1
ATOM 1504 C C . ALA A 1 193 ? 18.080 -16.203 -34.274 1.00 93.44 193 ALA A C 1
ATOM 1506 O O . ALA A 1 193 ? 17.561 -15.919 -35.355 1.00 93.44 193 ALA A O 1
ATOM 1507 N N . LYS A 1 194 ? 17.342 -16.427 -33.177 1.00 91.62 194 LYS A N 1
ATOM 1508 C CA . LYS A 1 194 ? 15.873 -16.307 -33.154 1.00 91.62 194 LYS A CA 1
ATOM 1509 C C . LYS A 1 194 ? 15.409 -14.886 -33.458 1.00 91.62 194 LYS A C 1
ATOM 1511 O O . LYS A 1 194 ? 14.454 -14.711 -34.212 1.00 91.62 194 LYS A O 1
ATOM 1516 N N . TYR A 1 195 ? 16.076 -13.880 -32.893 1.00 94.06 195 TYR A N 1
ATOM 1517 C CA . TYR A 1 195 ? 15.742 -12.480 -33.142 1.00 94.06 195 TYR A CA 1
ATOM 1518 C C . TYR A 1 195 ? 15.965 -12.094 -34.610 1.00 94.06 195 TYR A C 1
ATOM 1520 O O . TYR A 1 195 ? 15.087 -11.483 -35.218 1.00 94.06 195 TYR A O 1
ATOM 1528 N N . LEU A 1 196 ? 17.084 -12.519 -35.206 1.00 94.81 196 LEU A N 1
ATOM 1529 C CA . LEU A 1 196 ? 17.362 -12.308 -36.629 1.00 94.81 196 LEU A CA 1
ATOM 1530 C C . LEU A 1 196 ? 16.314 -12.987 -37.518 1.00 94.81 196 LEU A C 1
ATOM 1532 O O . LEU A 1 196 ? 15.759 -12.340 -38.399 1.00 94.81 196 LEU A O 1
ATOM 1536 N N . ALA A 1 197 ? 15.952 -14.240 -37.230 1.00 93.62 197 ALA A N 1
ATOM 1537 C CA . ALA A 1 197 ? 14.901 -14.938 -37.972 1.00 93.62 197 ALA A CA 1
ATOM 1538 C C . ALA A 1 197 ? 13.537 -14.229 -37.872 1.00 93.62 197 ALA A C 1
ATOM 1540 O O . ALA A 1 197 ? 12.782 -14.175 -38.844 1.00 93.62 197 ALA A O 1
ATOM 1541 N N . LEU A 1 198 ? 13.214 -13.658 -36.707 1.00 94.81 198 LEU A N 1
ATOM 1542 C CA . LEU A 1 198 ? 11.981 -12.900 -36.508 1.00 94.81 198 LEU A CA 1
ATOM 1543 C C . LEU A 1 198 ? 11.994 -11.587 -37.302 1.00 94.81 198 LEU A C 1
ATOM 1545 O O . LEU A 1 198 ? 10.990 -11.258 -37.935 1.00 94.81 198 LEU A O 1
ATOM 1549 N N . LEU A 1 199 ? 13.122 -10.874 -37.327 1.00 94.56 199 LEU A N 1
ATOM 1550 C CA . LEU A 1 199 ? 13.302 -9.687 -38.166 1.00 94.56 199 LEU A CA 1
ATOM 1551 C C . LEU A 1 199 ? 13.194 -10.013 -39.658 1.00 94.56 199 LEU A C 1
ATOM 1553 O O . LEU A 1 199 ? 12.474 -9.309 -40.363 1.00 94.56 199 LEU A O 1
ATOM 1557 N N . ASP A 1 200 ? 13.817 -11.095 -40.123 1.00 93.81 200 ASP A N 1
ATOM 1558 C CA . ASP A 1 200 ? 13.732 -11.533 -41.520 1.00 93.81 200 ASP A CA 1
ATOM 1559 C C . ASP A 1 200 ? 12.301 -11.930 -41.895 1.00 93.81 200 ASP A C 1
ATOM 1561 O O . ASP A 1 200 ? 11.804 -11.567 -42.961 1.00 93.81 200 ASP A O 1
ATOM 1565 N N . SER A 1 201 ? 11.586 -12.626 -41.002 1.00 90.12 201 SER A N 1
ATOM 1566 C CA . SER A 1 201 ? 10.172 -12.955 -41.218 1.00 90.12 201 SER A CA 1
ATOM 1567 C C . SER A 1 201 ? 9.298 -11.701 -41.303 1.00 90.12 201 SER A C 1
ATOM 1569 O O . SER A 1 201 ? 8.403 -11.631 -42.142 1.00 90.12 201 SER A O 1
ATOM 1571 N N . LYS A 1 202 ? 9.591 -10.684 -40.481 1.00 91.38 202 LYS A N 1
ATOM 1572 C CA . LYS A 1 202 ? 8.888 -9.399 -40.472 1.00 91.38 202 LYS A CA 1
ATOM 1573 C C . LYS A 1 202 ? 9.207 -8.568 -41.716 1.00 91.38 202 LYS A C 1
ATOM 1575 O O . LYS A 1 202 ? 8.310 -7.902 -42.220 1.00 91.38 202 LYS A O 1
ATOM 1580 N N . ALA A 1 203 ? 10.441 -8.624 -42.214 1.00 85.81 203 ALA A N 1
ATOM 1581 C CA . ALA A 1 203 ? 10.859 -7.953 -43.443 1.00 85.81 203 ALA A CA 1
ATOM 1582 C C . ALA A 1 203 ? 10.276 -8.618 -44.702 1.00 85.81 203 ALA A C 1
ATOM 1584 O O . ALA A 1 203 ? 9.926 -7.925 -45.649 1.00 85.81 203 ALA A O 1
ATOM 1585 N N . ASN A 1 204 ? 10.118 -9.946 -44.704 1.00 81.94 204 ASN A N 1
ATOM 1586 C CA . ASN A 1 204 ? 9.511 -10.687 -45.817 1.00 81.94 204 ASN A CA 1
ATOM 1587 C C . ASN A 1 204 ? 7.967 -10.668 -45.810 1.00 81.94 204 ASN A C 1
ATOM 1589 O O . ASN A 1 204 ? 7.350 -11.160 -46.753 1.00 81.94 204 ASN A O 1
ATOM 1593 N N . ALA A 1 205 ? 7.337 -10.154 -44.747 1.00 73.19 205 ALA A N 1
ATOM 1594 C CA . ALA A 1 205 ? 5.880 -10.069 -44.601 1.00 73.19 205 ALA A CA 1
ATOM 1595 C C . ALA A 1 205 ? 5.280 -8.715 -45.043 1.00 73.19 205 ALA A C 1
ATOM 1597 O O . ALA A 1 205 ? 4.070 -8.521 -44.907 1.00 73.19 205 ALA A O 1
ATOM 1598 N N . THR A 1 206 ? 6.104 -7.797 -45.559 1.00 51.97 206 THR A N 1
ATOM 1599 C CA . THR A 1 206 ? 5.708 -6.512 -46.172 1.00 51.97 206 THR A CA 1
ATOM 1600 C C . THR A 1 206 ? 5.977 -6.516 -47.664 1.00 51.97 206 THR A C 1
ATOM 1602 O O . THR A 1 206 ? 5.101 -6.039 -48.416 1.00 51.97 206 THR A O 1
#

Mean predicted aligned error: 22.64 Å

Solvent-accessible surface area (backbone atoms only — not comparable to full-atom values): 12718 Å² total; per-residue (Å²): 135,91,71,55,68,71,56,53,56,50,31,26,65,74,41,76,67,36,65,70,59,18,51,52,51,52,53,51,54,47,52,52,51,51,49,54,51,51,52,52,48,48,52,48,40,69,73,74,43,58,69,65,59,53,50,50,34,25,63,77,40,80,65,36,60,71,60,20,48,54,37,67,72,33,70,80,54,37,45,63,71,60,42,67,55,51,61,49,40,56,54,42,37,73,70,72,42,56,60,71,60,42,49,56,26,43,74,75,21,98,44,65,72,56,16,50,51,50,56,58,57,64,64,75,77,76,89,86,86,81,92,83,84,88,89,85,87,88,84,88,86,88,80,90,79,90,72,90,74,74,82,81,83,67,78,78,73,83,66,74,84,54,66,70,59,50,54,52,58,55,65,69,67,74,75,63,83,64,61,84,66,62,72,58,66,66,61,53,53,51,52,52,52,52,51,52,52,51,51,52,53,57,63,73,73,112